Protein AF-A0A954F3F5-F1 (afdb_monomer)

Structure (mmCIF, N/CA/C/O backbone):
data_AF-A0A954F3F5-F1
#
_entry.id   AF-A0A954F3F5-F1
#
loop_
_atom_site.group_PDB
_atom_site.id
_atom_site.type_symbol
_atom_site.label_atom_id
_atom_site.label_alt_id
_atom_site.label_comp_id
_atom_site.label_asym_id
_atom_site.label_entity_id
_atom_site.label_seq_id
_atom_site.pdbx_PDB_ins_code
_atom_site.Cartn_x
_atom_site.Cartn_y
_atom_site.Cartn_z
_atom_site.occupancy
_atom_site.B_iso_or_equiv
_atom_site.auth_seq_id
_atom_site.auth_comp_id
_atom_site.auth_asym_id
_atom_site.auth_atom_id
_atom_site.pdbx_PDB_model_num
ATOM 1 N N . MET A 1 1 ? 31.625 19.030 -39.190 1.00 33.00 1 MET A N 1
ATOM 2 C CA . MET A 1 1 ? 30.171 19.172 -39.436 1.00 33.00 1 MET A CA 1
ATOM 3 C C . MET A 1 1 ? 29.425 18.447 -38.323 1.00 33.00 1 MET A C 1
ATOM 5 O O . MET A 1 1 ? 29.311 17.232 -38.367 1.00 33.00 1 MET A O 1
ATOM 9 N N . HIS A 1 2 ? 28.999 19.174 -37.289 1.00 24.83 2 HIS A N 1
ATOM 10 C CA . HIS A 1 2 ? 28.213 18.633 -36.179 1.00 24.83 2 HIS A CA 1
ATOM 11 C C . HIS A 1 2 ? 26.733 18.660 -36.584 1.00 24.83 2 HIS A C 1
ATOM 13 O O . HIS A 1 2 ? 26.159 19.737 -36.738 1.00 24.83 2 HIS A O 1
ATOM 19 N N . ARG A 1 3 ? 26.121 17.493 -36.813 1.00 22.45 3 ARG A N 1
ATOM 20 C CA . ARG A 1 3 ? 24.663 17.383 -36.943 1.00 22.45 3 ARG A CA 1
ATOM 21 C C . ARG A 1 3 ? 24.080 17.226 -35.542 1.00 22.45 3 ARG A C 1
ATOM 23 O O . ARG A 1 3 ? 24.131 16.149 -34.966 1.00 22.45 3 ARG A O 1
ATOM 30 N N . SER A 1 4 ? 23.559 18.326 -35.007 1.00 22.34 4 SER A N 1
ATOM 31 C CA . SER A 1 4 ? 22.618 18.306 -33.890 1.00 22.34 4 SER A CA 1
ATOM 32 C C . SER A 1 4 ? 21.270 17.845 -34.441 1.00 22.34 4 SER A C 1
ATOM 34 O O . SER A 1 4 ? 20.612 18.572 -35.186 1.00 22.34 4 SER A O 1
ATOM 36 N N . THR A 1 5 ? 20.891 16.606 -34.140 1.00 25.67 5 THR A N 1
ATOM 37 C CA . THR A 1 5 ? 19.561 16.080 -34.452 1.00 25.67 5 THR A CA 1
ATOM 38 C C . THR A 1 5 ? 18.679 16.355 -33.243 1.00 25.67 5 THR A C 1
ATOM 40 O O . THR A 1 5 ? 18.759 15.674 -32.226 1.00 25.67 5 THR A O 1
ATOM 43 N N . ARG A 1 6 ? 17.870 17.411 -33.332 1.00 22.36 6 ARG A N 1
ATOM 44 C CA . ARG A 1 6 ? 16.848 17.739 -32.338 1.00 22.36 6 ARG A CA 1
ATOM 45 C C . ARG A 1 6 ? 15.698 16.746 -32.522 1.00 22.36 6 ARG A C 1
ATOM 47 O O . ARG A 1 6 ? 14.899 16.900 -33.442 1.00 22.36 6 ARG A O 1
ATOM 54 N N . ILE A 1 7 ? 15.658 15.699 -31.703 1.00 25.84 7 ILE A N 1
ATOM 55 C CA . ILE A 1 7 ? 14.546 14.745 -31.688 1.00 25.84 7 ILE A CA 1
ATOM 56 C C . ILE A 1 7 ? 13.416 15.382 -30.878 1.00 25.84 7 ILE A C 1
ATOM 58 O O . ILE A 1 7 ? 13.557 15.666 -29.692 1.00 25.84 7 ILE A O 1
ATOM 62 N N . VAL A 1 8 ? 12.313 15.675 -31.562 1.00 23.34 8 VAL A N 1
ATOM 63 C CA . VAL A 1 8 ? 11.047 16.099 -30.958 1.00 23.34 8 VAL A CA 1
ATOM 64 C C . VAL A 1 8 ? 10.470 14.889 -30.213 1.00 23.34 8 VAL A C 1
ATOM 66 O O . VAL A 1 8 ? 10.375 13.826 -30.830 1.00 23.34 8 VAL A O 1
ATOM 69 N N . PRO A 1 9 ? 10.090 14.991 -28.926 1.00 26.69 9 PRO A N 1
ATOM 70 C CA . PRO A 1 9 ? 9.544 13.852 -28.207 1.00 26.69 9 PRO A CA 1
ATOM 71 C C . PRO A 1 9 ? 8.151 13.540 -28.759 1.00 26.69 9 PRO A C 1
ATOM 73 O O . PRO A 1 9 ? 7.190 14.281 -28.545 1.00 26.69 9 PRO A O 1
ATOM 76 N N . ALA A 1 10 ? 8.045 12.436 -29.499 1.00 26.00 10 ALA A N 1
ATOM 77 C CA . ALA A 1 10 ? 6.768 11.781 -29.720 1.00 26.00 10 ALA A CA 1
ATOM 78 C C . ALA A 1 10 ? 6.255 11.307 -28.355 1.00 26.00 10 ALA A C 1
ATOM 80 O O . ALA A 1 10 ? 6.989 10.682 -27.591 1.00 26.00 10 ALA A O 1
ATOM 81 N N . ARG A 1 11 ? 5.010 11.662 -28.040 1.00 29.80 11 ARG A N 1
ATOM 82 C CA . ARG A 1 11 ? 4.292 11.274 -26.822 1.00 29.80 11 ARG A CA 1
ATOM 83 C C . ARG A 1 11 ? 4.286 9.737 -26.738 1.00 29.80 11 ARG A C 1
ATOM 85 O O . ARG A 1 11 ? 3.532 9.097 -27.462 1.00 29.80 11 ARG A O 1
ATOM 92 N N . ARG A 1 12 ? 5.184 9.168 -25.925 1.00 42.59 12 ARG A N 1
ATOM 93 C CA . ARG A 1 12 ? 5.319 7.725 -25.674 1.00 42.59 12 ARG A CA 1
ATOM 94 C C . ARG A 1 12 ? 4.254 7.291 -24.666 1.00 42.59 12 ARG A C 1
ATOM 96 O O . ARG A 1 12 ? 4.091 7.935 -23.632 1.00 42.59 12 ARG A O 1
ATOM 103 N N . GLN A 1 13 ? 3.546 6.212 -24.972 1.00 31.95 13 GLN A N 1
ATOM 104 C CA . GLN A 1 13 ? 2.766 5.446 -24.005 1.00 31.95 13 GLN A CA 1
ATOM 105 C C . GLN A 1 13 ? 3.500 4.117 -23.837 1.00 31.95 13 GLN A C 1
ATOM 107 O O . GLN A 1 13 ? 3.384 3.234 -24.676 1.00 31.95 13 GLN A O 1
ATOM 112 N N . ASN A 1 14 ? 4.351 4.052 -22.816 1.00 40.41 14 ASN A N 1
ATOM 113 C CA . ASN A 1 14 ? 4.850 2.794 -22.277 1.00 40.41 14 ASN A CA 1
ATOM 114 C C . ASN A 1 14 ? 3.844 2.413 -21.193 1.00 40.41 14 ASN A C 1
ATOM 116 O O . ASN A 1 14 ? 3.544 3.276 -20.374 1.00 40.41 14 ASN A O 1
ATOM 120 N N . GLU A 1 15 ? 3.295 1.202 -21.233 1.00 34.16 15 GLU A N 1
ATOM 121 C CA . GLU A 1 15 ? 2.285 0.734 -20.279 1.00 34.16 15 GLU A CA 1
ATOM 122 C C . GLU A 1 15 ? 2.934 -0.236 -19.288 1.00 34.16 15 GLU A C 1
ATOM 124 O O . GLU A 1 15 ? 3.580 -1.213 -19.676 1.00 34.16 15 GLU A O 1
ATOM 129 N N . PHE A 1 16 ? 2.760 0.032 -17.998 1.00 35.69 16 PHE A N 1
ATOM 130 C CA . PHE A 1 16 ? 3.141 -0.868 -16.916 1.00 35.69 16 PHE A CA 1
ATOM 131 C C . PHE A 1 16 ? 1.873 -1.310 -16.185 1.00 35.69 16 PHE A C 1
ATOM 133 O O . PHE A 1 16 ? 1.098 -0.490 -15.690 1.00 35.69 16 PHE A O 1
ATOM 140 N N . SER A 1 17 ? 1.651 -2.626 -16.162 1.00 38.16 17 SER A N 1
ATOM 141 C CA . SER A 1 17 ? 0.510 -3.258 -15.503 1.00 38.16 17 SER A CA 1
ATOM 142 C C . SER A 1 17 ? 1.014 -4.085 -14.327 1.00 38.16 17 SER A C 1
ATOM 144 O O . SER A 1 17 ? 1.671 -5.108 -14.515 1.00 38.16 17 SER A O 1
ATOM 146 N N . GLY A 1 18 ? 0.716 -3.650 -13.105 1.00 32.69 18 GLY A N 1
ATOM 147 C CA . GLY A 1 18 ? 0.989 -4.440 -11.909 1.00 32.69 18 GLY A CA 1
ATOM 148 C C . GLY A 1 18 ? -0.063 -5.535 -11.732 1.00 32.69 18 GLY A C 1
ATOM 149 O O . GLY A 1 18 ? -1.258 -5.243 -11.712 1.00 32.69 18 GLY A O 1
ATOM 150 N N . SER A 1 19 ? 0.366 -6.788 -11.557 1.00 31.66 19 SER A N 1
ATOM 151 C CA . SER A 1 19 ? -0.499 -7.858 -11.049 1.00 31.66 19 SER A CA 1
ATOM 152 C C . SER A 1 19 ? -0.127 -8.128 -9.588 1.00 31.66 19 SER A C 1
ATOM 154 O O . SER A 1 19 ? 1.000 -8.503 -9.269 1.00 31.66 19 SER A O 1
ATOM 156 N N . LEU A 1 20 ? -1.063 -7.872 -8.674 1.00 37.06 20 LEU A N 1
ATOM 157 C CA . LEU A 1 20 ? -0.852 -8.043 -7.237 1.00 37.06 20 LEU A CA 1
ATOM 158 C C . LEU A 1 20 ? -1.267 -9.458 -6.821 1.00 37.06 20 LEU A C 1
ATOM 160 O O . LEU A 1 20 ? -2.446 -9.729 -6.594 1.00 37.06 20 LEU A O 1
ATOM 164 N N . LEU A 1 21 ? -0.289 -10.354 -6.679 1.00 30.55 21 LEU A N 1
ATOM 165 C CA . LEU A 1 21 ? -0.436 -11.570 -5.878 1.00 30.55 21 LEU A CA 1
ATOM 166 C C . LEU A 1 21 ? 0.072 -11.256 -4.462 1.00 30.55 21 LEU A C 1
ATOM 168 O O . LEU A 1 21 ? 1.250 -11.404 -4.151 1.00 30.55 21 LEU A O 1
ATOM 172 N N . GLY A 1 22 ? -0.812 -10.730 -3.614 1.00 29.31 22 GLY A N 1
ATOM 173 C CA . GLY A 1 22 ? -0.465 -10.348 -2.246 1.00 29.31 22 GLY A CA 1
ATOM 174 C C . GLY A 1 22 ? -0.222 -11.571 -1.362 1.00 29.31 22 GLY A C 1
ATOM 175 O O . GLY A 1 22 ? -1.175 -12.208 -0.914 1.00 29.31 22 GLY A O 1
ATOM 176 N N . CYS A 1 23 ? 1.043 -11.880 -1.074 1.00 26.73 23 CYS A N 1
ATOM 177 C CA . CYS A 1 23 ? 1.407 -12.782 0.015 1.00 26.73 23 CYS A CA 1
ATOM 178 C C . CYS A 1 23 ? 1.428 -12.008 1.340 1.00 26.73 23 CYS A C 1
ATOM 180 O O . CYS A 1 23 ? 2.138 -11.019 1.506 1.00 26.73 23 CYS A O 1
ATOM 182 N N . LEU A 1 24 ? 0.614 -12.480 2.283 1.00 30.00 24 LEU A N 1
ATOM 183 C CA . LEU A 1 24 ? 0.455 -11.955 3.632 1.00 30.00 24 LEU A CA 1
ATOM 184 C C . LEU A 1 24 ? 1.737 -12.225 4.444 1.00 30.00 24 LEU A C 1
ATOM 186 O O . LEU A 1 24 ? 1.953 -13.357 4.875 1.00 30.00 24 LEU A O 1
ATOM 190 N N . LEU A 1 25 ? 2.581 -11.214 4.671 1.00 30.41 25 LEU A N 1
ATOM 191 C CA . LEU A 1 25 ? 3.716 -11.332 5.594 1.00 30.41 25 LEU A CA 1
ATOM 192 C C . LEU A 1 25 ? 3.498 -10.443 6.822 1.00 30.41 25 LEU A C 1
ATOM 194 O O . LEU A 1 25 ? 3.526 -9.216 6.760 1.00 30.41 25 LEU A O 1
ATOM 198 N N . VAL A 1 26 ? 3.253 -11.096 7.957 1.00 35.03 26 VAL A N 1
ATOM 199 C CA . VAL A 1 26 ? 3.128 -10.471 9.276 1.00 35.03 26 VAL A CA 1
ATOM 200 C C . VAL A 1 26 ? 4.534 -10.276 9.838 1.00 35.03 26 VAL A C 1
ATOM 202 O O . VAL A 1 26 ? 5.176 -11.250 10.222 1.00 35.03 26 VAL A O 1
ATOM 205 N N . ILE A 1 27 ? 5.014 -9.033 9.914 1.00 33.34 27 ILE A N 1
ATOM 206 C CA . ILE A 1 27 ? 6.247 -8.707 10.646 1.00 33.34 27 ILE A CA 1
ATOM 207 C C . ILE A 1 27 ? 5.884 -7.867 11.874 1.00 33.34 27 ILE A C 1
ATOM 209 O O . ILE A 1 27 ? 5.501 -6.703 11.782 1.00 33.34 27 ILE A O 1
ATOM 213 N N . LEU A 1 28 ? 5.999 -8.504 13.040 1.00 41.38 28 LEU A N 1
ATOM 214 C CA . LEU A 1 28 ? 5.960 -7.888 14.364 1.00 41.38 28 LEU A CA 1
ATOM 215 C C . LEU A 1 28 ? 7.248 -7.083 14.585 1.00 41.38 28 LEU A C 1
ATOM 217 O O . LEU A 1 28 ? 8.277 -7.651 14.942 1.00 41.38 28 LEU A O 1
ATOM 221 N N . CYS A 1 29 ? 7.188 -5.762 14.431 1.00 34.62 29 CYS A N 1
ATOM 222 C CA . CYS A 1 29 ? 8.226 -4.865 14.939 1.00 34.62 29 CYS A CA 1
ATOM 223 C C . CYS A 1 29 ? 7.716 -4.179 16.209 1.00 34.62 29 CYS A C 1
ATOM 225 O O . CYS A 1 29 ? 6.998 -3.184 16.152 1.00 34.62 29 CYS A O 1
ATOM 227 N N . VAL A 1 30 ? 8.084 -4.732 17.366 1.00 43.91 30 VAL A N 1
ATOM 228 C CA . VAL A 1 30 ? 7.963 -4.067 18.669 1.00 43.91 30 VAL A CA 1
ATOM 229 C C . VAL A 1 30 ? 9.264 -3.302 18.917 1.00 43.91 30 VAL A C 1
ATOM 231 O O . VAL A 1 30 ? 10.294 -3.952 19.094 1.00 43.91 30 VAL A O 1
ATOM 234 N N . PRO A 1 31 ? 9.274 -1.960 19.004 1.00 44.31 31 PRO A N 1
ATOM 235 C CA . PRO A 1 31 ? 10.344 -1.275 19.694 1.00 44.31 31 PRO A CA 1
ATOM 236 C C . PRO A 1 31 ? 9.977 -1.175 21.173 1.00 44.31 31 PRO A C 1
ATOM 238 O O . PRO A 1 31 ? 8.986 -0.565 21.577 1.00 44.31 31 PRO A O 1
ATOM 241 N N . ALA A 1 32 ? 10.811 -1.810 21.984 1.00 39.50 32 ALA A N 1
ATOM 242 C CA . ALA A 1 32 ? 10.877 -1.614 23.414 1.00 39.50 32 ALA A CA 1
ATOM 243 C C . ALA A 1 32 ? 11.186 -0.141 23.741 1.00 39.50 32 ALA A C 1
ATOM 245 O O . ALA A 1 32 ? 12.207 0.377 23.301 1.00 39.50 32 ALA A O 1
ATOM 246 N N . CYS A 1 33 ? 10.334 0.499 24.549 1.00 37.28 33 CYS A N 1
ATOM 247 C CA . CYS A 1 33 ? 10.694 1.609 25.437 1.00 37.28 33 CYS A CA 1
ATOM 248 C C . CYS A 1 33 ? 9.630 1.763 26.547 1.00 37.28 33 CYS A C 1
ATOM 250 O O . CYS A 1 33 ? 8.578 2.358 26.354 1.00 37.28 33 CYS A O 1
ATOM 252 N N . LEU A 1 34 ? 9.926 1.125 27.686 1.00 41.19 34 LEU A N 1
ATOM 253 C CA . LEU A 1 34 ? 9.687 1.526 29.086 1.00 41.19 34 LEU A CA 1
ATOM 254 C C . LEU A 1 34 ? 8.393 2.304 29.458 1.00 41.19 34 LEU A C 1
ATOM 256 O O . LEU A 1 34 ? 8.211 3.461 29.104 1.00 41.19 34 LEU A O 1
ATOM 260 N N . SER A 1 35 ? 7.573 1.681 30.322 1.00 45.06 35 SER A N 1
ATOM 261 C CA . SER A 1 35 ? 6.519 2.283 31.175 1.00 45.06 35 SER A CA 1
ATOM 262 C C . SER A 1 35 ? 5.456 3.170 30.508 1.00 45.06 35 SER A C 1
ATOM 264 O O . SER A 1 35 ? 5.086 4.211 31.044 1.00 45.06 35 SER A O 1
ATOM 266 N N . VAL A 1 36 ? 4.894 2.738 29.377 1.00 55.47 36 VAL A N 1
ATOM 267 C CA . VAL A 1 36 ? 3.716 3.401 28.770 1.00 55.47 36 VAL A CA 1
ATOM 268 C C . VAL A 1 36 ? 2.420 2.613 28.998 1.00 55.47 36 VAL A C 1
ATOM 270 O O . VAL A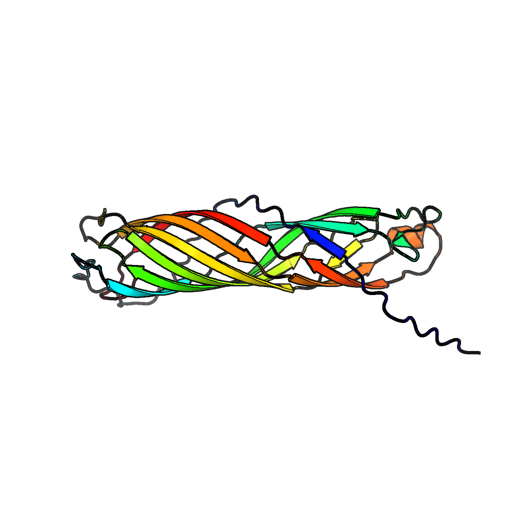 1 36 ? 1.337 3.126 28.730 1.00 55.47 36 VAL A O 1
ATOM 273 N N . SER A 1 37 ? 2.498 1.381 29.518 1.00 56.19 37 SER A N 1
ATOM 274 C CA . SER A 1 37 ? 1.303 0.563 29.716 1.00 56.19 37 SER A CA 1
ATOM 275 C C . SER A 1 37 ? 0.621 0.857 31.050 1.00 56.19 37 SER A C 1
ATOM 277 O O . SER A 1 37 ? 1.153 0.499 32.103 1.00 56.19 37 SER A O 1
ATOM 279 N N . ASP A 1 38 ? -0.576 1.432 31.010 1.00 71.44 38 ASP A N 1
ATOM 280 C CA . ASP A 1 38 ? -1.453 1.496 32.181 1.00 71.44 38 ASP A CA 1
ATOM 281 C C . ASP A 1 38 ? -1.978 0.077 32.462 1.00 71.44 38 ASP A C 1
ATOM 283 O O . ASP A 1 38 ? -2.559 -0.519 31.553 1.00 71.44 38 ASP A O 1
ATOM 287 N N . PRO A 1 39 ? -1.770 -0.523 33.654 1.00 71.25 39 PRO A N 1
ATOM 288 C CA . PRO A 1 39 ? -2.261 -1.863 33.995 1.00 71.25 39 PRO A CA 1
ATOM 289 C C . PRO A 1 39 ? -3.794 -1.987 33.988 1.00 71.25 39 PRO A C 1
ATOM 291 O O . PRO A 1 39 ? -4.301 -3.099 33.828 1.00 71.25 39 PRO A O 1
ATOM 294 N N . ASN A 1 40 ? -4.517 -0.872 34.069 1.00 79.81 40 ASN A N 1
ATOM 295 C CA . ASN A 1 40 ? -5.975 -0.823 34.093 1.00 79.81 40 ASN A CA 1
ATOM 296 C C . ASN A 1 40 ? -6.598 -0.435 32.745 1.00 79.81 40 ASN A C 1
ATOM 298 O O . ASN A 1 40 ? -7.820 -0.463 32.632 1.00 79.81 40 ASN A O 1
ATOM 302 N N . ALA A 1 41 ? -5.786 -0.123 31.726 1.00 83.69 41 ALA A N 1
ATOM 303 C CA . ALA A 1 41 ? -6.301 0.178 30.395 1.00 83.69 41 ALA A CA 1
ATOM 304 C C . ALA A 1 41 ? -7.098 -1.009 29.841 1.00 83.69 41 ALA A C 1
ATOM 306 O O . ALA A 1 41 ? -6.594 -2.137 29.746 1.00 83.69 41 ALA A O 1
ATOM 307 N N . ALA A 1 42 ? -8.329 -0.710 29.445 1.00 87.88 42 ALA A N 1
ATOM 308 C CA . ALA A 1 42 ? -9.250 -1.601 28.767 1.00 87.88 42 ALA A CA 1
ATOM 309 C C . ALA A 1 42 ? -9.955 -0.809 27.668 1.00 87.88 42 ALA A C 1
ATOM 311 O O . ALA A 1 42 ? -10.139 0.404 27.773 1.00 87.88 42 ALA A O 1
ATOM 312 N N . TRP A 1 43 ? -10.339 -1.486 26.589 1.00 89.31 43 TRP A N 1
ATOM 313 C CA . TRP A 1 43 ? -11.067 -0.803 25.529 1.00 89.31 43 TRP A CA 1
ATOM 314 C C . TRP A 1 43 ? -12.395 -0.242 26.039 1.00 89.31 43 TRP A C 1
ATOM 316 O O . TRP A 1 43 ? -13.085 -0.902 26.819 1.00 89.31 43 TRP A O 1
ATOM 326 N N . ALA A 1 44 ? -12.778 0.930 25.528 1.00 85.88 44 ALA A N 1
ATOM 327 C CA . ALA A 1 44 ? -14.092 1.502 25.785 1.00 85.88 44 ALA A CA 1
ATOM 328 C C . ALA A 1 44 ? -15.203 0.498 25.430 1.00 85.88 44 ALA A C 1
ATOM 330 O O . ALA A 1 44 ? -15.117 -0.221 24.424 1.00 85.88 44 ALA A O 1
ATOM 331 N N . GLU A 1 45 ? -16.236 0.453 26.275 1.00 85.75 45 GLU A N 1
ATOM 332 C CA . GLU A 1 45 ? -17.395 -0.424 26.075 1.00 85.75 45 GLU A CA 1
ATOM 333 C C . GLU A 1 45 ? -18.188 -0.035 24.830 1.00 85.75 45 GLU A C 1
ATOM 335 O O . GLU A 1 45 ? -18.659 -0.923 24.124 1.00 85.75 45 GLU A O 1
ATOM 340 N N . ASP A 1 46 ? -18.252 1.266 24.530 1.00 91.50 46 ASP A N 1
ATOM 341 C CA . ASP A 1 46 ? -18.804 1.806 23.294 1.00 91.50 46 ASP A CA 1
ATOM 342 C C . ASP A 1 46 ? -17.824 2.798 22.656 1.00 91.50 46 ASP A C 1
ATOM 344 O O . ASP A 1 46 ? -17.374 3.756 23.285 1.00 91.50 46 ASP A O 1
ATOM 348 N N . SER A 1 47 ? -17.466 2.537 21.402 1.00 91.88 47 SER A N 1
ATOM 349 C CA . SER A 1 47 ? -16.611 3.397 20.577 1.00 91.88 47 SER A CA 1
ATOM 350 C C . SER A 1 47 ? -17.392 4.101 19.464 1.00 91.88 47 SER A C 1
ATOM 352 O O . SER A 1 47 ? -16.785 4.794 18.651 1.00 91.88 47 SER A O 1
ATOM 354 N N . THR A 1 48 ? -18.715 3.939 19.394 1.00 96.56 48 THR A N 1
ATOM 355 C CA . THR A 1 48 ? -19.557 4.530 18.347 1.00 96.56 48 THR A CA 1
ATOM 356 C C . THR A 1 48 ? -19.360 6.044 18.262 1.00 96.56 48 THR A C 1
ATOM 358 O O . THR A 1 48 ? -19.373 6.755 19.264 1.00 96.56 48 THR A O 1
ATOM 361 N N . GLY A 1 49 ? -19.158 6.555 17.048 1.00 95.94 49 GLY A N 1
ATOM 362 C CA . GLY A 1 49 ? -18.946 7.978 16.801 1.00 95.94 49 GLY A CA 1
ATOM 363 C C . GLY A 1 49 ? -17.531 8.481 17.101 1.00 95.94 49 GLY A C 1
ATOM 364 O O . GLY A 1 49 ? -17.258 9.660 16.886 1.00 95.94 49 GLY A O 1
ATOM 365 N N . THR A 1 50 ? -16.624 7.623 17.575 1.00 94.69 50 THR A N 1
ATOM 366 C CA . THR A 1 50 ? -15.232 8.013 17.831 1.00 94.69 50 THR A CA 1
ATOM 367 C C . THR A 1 50 ? -14.380 7.984 16.563 1.00 94.69 50 THR A C 1
ATOM 369 O O . THR A 1 50 ? -14.668 7.282 15.588 1.00 94.69 50 THR A O 1
ATOM 372 N N . HIS A 1 51 ? -13.298 8.761 16.600 1.00 95.75 51 HIS A N 1
ATOM 373 C CA . HIS A 1 51 ? -12.315 8.864 15.531 1.00 95.75 51 HIS A CA 1
ATOM 374 C C . HIS A 1 51 ? -10.981 8.281 15.988 1.00 95.75 51 HIS A C 1
ATOM 376 O O . HIS A 1 51 ? -10.557 8.505 17.122 1.00 95.75 51 HIS A O 1
ATOM 382 N N . GLN A 1 52 ? -10.294 7.587 15.089 1.00 93.62 52 GLN A N 1
ATOM 383 C CA . GLN A 1 52 ? -8.930 7.122 15.303 1.00 93.62 52 GLN A CA 1
ATOM 384 C C . GLN A 1 52 ? -8.033 7.636 14.187 1.00 93.62 52 GLN A C 1
ATOM 386 O O . GLN A 1 52 ? -8.390 7.589 13.011 1.00 93.62 52 GLN A O 1
ATOM 391 N N . ILE A 1 53 ? -6.850 8.098 14.574 1.00 94.38 53 ILE A N 1
ATOM 392 C CA . ILE A 1 53 ? -5.764 8.425 13.657 1.00 94.38 53 ILE A CA 1
ATOM 393 C C . ILE A 1 53 ? -4.623 7.484 13.998 1.00 94.38 53 ILE A C 1
ATOM 395 O O . ILE A 1 53 ? -4.280 7.312 15.167 1.00 94.38 53 ILE A O 1
ATOM 399 N N . GLY A 1 54 ? -4.050 6.864 12.979 1.00 92.62 54 GLY A N 1
ATOM 400 C CA . GLY A 1 54 ? -2.963 5.921 13.148 1.00 92.62 54 GLY A CA 1
ATOM 401 C C . GLY A 1 54 ? -1.923 6.065 12.059 1.00 92.62 54 GLY A C 1
ATOM 402 O O . GLY A 1 54 ? -2.171 6.611 10.987 1.00 92.62 54 GLY A O 1
ATOM 403 N N . MET A 1 55 ? -0.759 5.506 12.341 1.00 93.69 55 MET A N 1
ATOM 404 C CA . MET A 1 55 ? 0.274 5.260 11.349 1.00 93.69 55 MET A CA 1
ATOM 405 C C . MET A 1 55 ? 0.490 3.753 11.215 1.00 93.69 55 MET A C 1
ATOM 407 O O . MET A 1 55 ? 0.159 2.974 12.116 1.00 93.69 55 MET A O 1
ATOM 411 N N . SER A 1 56 ? 0.983 3.327 10.066 1.00 89.00 56 SER A N 1
ATOM 412 C CA . SER A 1 56 ? 1.450 1.969 9.822 1.00 89.00 56 SER A CA 1
ATOM 413 C C . SER A 1 56 ? 2.707 2.014 8.979 1.00 89.00 56 SER A C 1
ATOM 415 O O . SER A 1 56 ? 2.897 2.904 8.160 1.00 89.00 56 SER A O 1
ATOM 417 N N . THR A 1 57 ? 3.554 1.021 9.170 1.00 90.12 57 THR A N 1
ATOM 418 C CA . THR A 1 57 ? 4.640 0.703 8.255 1.00 90.12 57 THR A CA 1
ATOM 419 C C . THR A 1 57 ? 4.550 -0.785 7.965 1.00 90.12 57 THR A C 1
ATOM 421 O O . THR A 1 57 ? 4.035 -1.555 8.782 1.00 90.12 57 THR A O 1
ATOM 424 N N . GLY A 1 58 ? 4.960 -1.174 6.772 1.00 78.69 58 GLY A N 1
ATOM 425 C CA . GLY A 1 58 ? 4.826 -2.531 6.286 1.00 78.69 58 GLY A CA 1
ATOM 426 C C . GLY A 1 58 ? 5.459 -2.660 4.915 1.00 78.69 58 GLY A C 1
ATOM 427 O O . GLY A 1 58 ? 5.697 -1.668 4.227 1.00 78.69 58 GLY A O 1
ATOM 428 N N . TRP A 1 59 ? 5.718 -3.903 4.544 1.00 78.12 59 TRP A N 1
ATOM 429 C CA . TRP A 1 59 ? 6.383 -4.263 3.306 1.00 78.12 59 TRP A CA 1
ATOM 430 C C . TRP A 1 59 ? 5.420 -5.089 2.460 1.00 78.12 59 TRP A C 1
ATOM 432 O O . TRP A 1 59 ? 4.738 -5.973 2.981 1.00 78.12 59 TRP A O 1
ATOM 442 N N . ALA A 1 60 ? 5.360 -4.801 1.165 1.00 72.06 60 ALA A N 1
ATOM 443 C CA . ALA A 1 60 ? 4.632 -5.613 0.205 1.00 72.06 60 ALA A CA 1
ATOM 444 C C . ALA A 1 60 ? 5.616 -6.073 -0.863 1.00 72.06 60 ALA A C 1
ATOM 446 O O . ALA A 1 60 ? 6.224 -5.245 -1.533 1.00 72.06 60 ALA A O 1
ATOM 447 N N . MET A 1 61 ? 5.747 -7.385 -1.016 1.00 76.94 61 MET A N 1
ATOM 448 C CA . MET A 1 61 ? 6.485 -7.977 -2.126 1.00 76.94 61 MET A CA 1
ATOM 449 C C . MET A 1 61 ? 5.564 -7.942 -3.339 1.00 76.94 61 MET A C 1
ATOM 451 O O . MET A 1 61 ? 4.474 -8.518 -3.304 1.00 76.94 61 MET A O 1
ATOM 455 N N . THR A 1 62 ? 5.965 -7.211 -4.371 1.00 81.00 62 THR A N 1
ATOM 456 C CA . THR A 1 62 ? 5.148 -7.010 -5.569 1.00 81.00 62 THR A CA 1
ATOM 457 C C . THR A 1 62 ? 5.969 -7.390 -6.784 1.00 81.00 62 THR A C 1
ATOM 459 O O . THR A 1 62 ? 7.152 -7.094 -6.839 1.00 81.00 62 THR A O 1
ATOM 462 N N . ARG A 1 63 ? 5.335 -8.025 -7.765 1.00 83.12 63 ARG A N 1
ATOM 463 C CA . ARG A 1 63 ? 5.928 -8.265 -9.076 1.00 83.12 63 ARG A CA 1
ATOM 464 C C . ARG A 1 63 ? 5.220 -7.400 -10.099 1.00 83.12 63 ARG A C 1
ATOM 466 O O . ARG A 1 63 ? 3.992 -7.301 -10.076 1.00 83.12 63 ARG A O 1
ATOM 473 N N . ALA A 1 64 ? 5.982 -6.808 -11.002 1.00 82.38 64 ALA A N 1
ATOM 474 C CA . ALA A 1 64 ? 5.442 -6.022 -12.093 1.00 82.38 64 ALA A CA 1
ATOM 475 C C . ALA A 1 64 ? 5.820 -6.593 -13.454 1.00 82.38 64 ALA A C 1
ATOM 477 O O . ALA A 1 64 ? 6.926 -7.102 -13.640 1.00 82.38 64 ALA A O 1
ATOM 478 N N . ASP A 1 65 ? 4.902 -6.457 -14.409 1.00 83.69 65 ASP A N 1
ATOM 479 C CA . ASP A 1 65 ? 5.162 -6.744 -15.812 1.00 83.69 65 ASP A CA 1
ATOM 480 C C . ASP A 1 65 ? 5.702 -5.481 -16.492 1.00 83.69 65 ASP A C 1
ATOM 482 O O . ASP A 1 65 ? 5.033 -4.446 -16.553 1.00 83.69 65 ASP A O 1
ATOM 486 N N . VAL A 1 66 ? 6.907 -5.579 -17.044 1.00 78.94 66 VAL A N 1
ATOM 487 C CA . VAL A 1 66 ? 7.540 -4.539 -17.854 1.00 78.94 66 VAL A CA 1
ATOM 488 C C . VAL A 1 66 ? 7.367 -4.908 -19.316 1.00 78.94 66 VAL A C 1
ATOM 490 O O . VAL A 1 66 ? 7.942 -5.889 -19.792 1.00 78.94 66 VAL A O 1
ATOM 493 N N . LYS A 1 67 ? 6.580 -4.110 -20.039 1.00 78.38 67 LYS A N 1
ATOM 494 C CA . LYS A 1 67 ? 6.379 -4.247 -21.481 1.00 78.38 67 LYS A CA 1
ATOM 495 C C . LYS A 1 67 ? 7.029 -3.079 -22.203 1.00 78.38 67 LYS A C 1
ATOM 497 O O . LYS A 1 67 ? 6.771 -1.919 -21.896 1.00 78.38 67 LYS A O 1
ATOM 502 N N . LEU A 1 68 ? 7.870 -3.401 -23.177 1.00 72.75 68 LEU A N 1
ATOM 503 C CA . LEU A 1 68 ? 8.436 -2.440 -24.112 1.00 72.75 68 LEU A CA 1
ATOM 504 C C . LEU A 1 68 ? 7.861 -2.741 -25.490 1.00 72.75 68 LEU A C 1
ATOM 506 O O . LEU A 1 68 ? 8.077 -3.824 -26.028 1.00 72.75 68 LEU A O 1
ATOM 510 N N . GLU A 1 69 ? 7.139 -1.786 -26.064 1.00 69.38 69 GLU A N 1
ATOM 511 C CA . GLU A 1 69 ? 6.533 -1.903 -27.389 1.00 69.38 69 GLU A CA 1
ATOM 512 C C . GLU A 1 69 ? 6.971 -0.749 -28.287 1.00 69.38 69 GLU A C 1
ATOM 514 O O . GLU A 1 69 ? 7.323 0.331 -27.814 1.00 69.38 69 GLU A O 1
ATOM 519 N N . ASN A 1 70 ? 6.929 -0.974 -29.603 1.00 57.78 70 ASN A N 1
ATOM 520 C CA . ASN A 1 70 ? 7.238 0.029 -30.622 1.00 57.78 70 ASN A CA 1
ATOM 521 C C . ASN A 1 70 ? 8.611 0.684 -30.425 1.00 57.78 70 ASN A C 1
ATOM 523 O O . ASN A 1 70 ? 8.782 1.888 -30.642 1.00 57.78 70 ASN A O 1
ATOM 527 N N . GLY A 1 71 ? 9.599 -0.120 -30.021 1.00 57.50 71 GLY A N 1
ATOM 528 C CA . GLY A 1 71 ? 10.969 0.352 -29.896 1.00 57.50 71 GLY A CA 1
ATOM 529 C C . GLY A 1 71 ? 11.452 0.964 -31.216 1.00 57.50 71 GLY A C 1
ATOM 530 O O . GLY A 1 71 ? 11.142 0.490 -32.309 1.00 57.50 71 GLY A O 1
ATOM 531 N N . THR A 1 72 ? 12.233 2.032 -31.130 1.00 55.69 72 THR A N 1
ATOM 532 C CA . THR A 1 72 ? 13.015 2.549 -32.259 1.00 55.69 72 THR A CA 1
ATOM 533 C C . THR A 1 72 ? 14.482 2.471 -31.888 1.00 55.69 72 THR A C 1
ATOM 535 O O . THR A 1 72 ? 14.822 2.663 -30.728 1.00 55.69 72 THR A O 1
ATOM 538 N N . GLY A 1 73 ? 15.359 2.221 -32.858 1.00 61.88 73 GLY A N 1
ATOM 539 C CA . GLY A 1 73 ? 16.781 2.037 -32.575 1.00 61.88 73 GLY A CA 1
ATOM 540 C C . GLY A 1 73 ? 17.137 0.567 -32.331 1.00 61.88 73 GLY A C 1
ATOM 541 O O . GLY A 1 73 ? 16.464 -0.320 -32.862 1.00 61.88 73 GLY A O 1
ATOM 542 N N . PRO A 1 74 ? 18.230 0.283 -31.608 1.00 61.81 74 PRO A N 1
ATOM 543 C CA . PRO A 1 74 ? 18.782 -1.066 -31.537 1.00 61.81 74 PRO A CA 1
ATOM 544 C C . PRO A 1 74 ? 17.856 -2.120 -30.916 1.00 61.81 74 PRO A C 1
ATOM 546 O O . PRO A 1 74 ? 17.855 -3.248 -31.399 1.00 61.81 74 PRO A O 1
ATOM 549 N N . LEU A 1 75 ? 17.027 -1.744 -29.929 1.00 60.09 75 LEU A N 1
ATOM 550 C CA . LEU A 1 75 ? 16.073 -2.640 -29.246 1.00 60.09 75 LEU A CA 1
ATOM 551 C C . LEU A 1 75 ? 15.075 -3.317 -30.184 1.00 60.09 75 LEU A C 1
ATOM 553 O O . LEU A 1 75 ? 14.711 -4.468 -29.969 1.00 60.09 75 LEU A O 1
ATOM 557 N N . ALA A 1 76 ? 14.643 -2.606 -31.224 1.00 61.94 76 ALA A N 1
ATOM 558 C CA . ALA A 1 76 ? 13.634 -3.082 -32.161 1.00 61.94 76 ALA A CA 1
ATOM 559 C C . ALA A 1 76 ? 14.212 -3.585 -33.480 1.00 61.94 76 ALA A C 1
ATOM 561 O O . ALA A 1 76 ? 13.449 -3.903 -34.389 1.00 61.94 76 ALA A O 1
ATOM 562 N N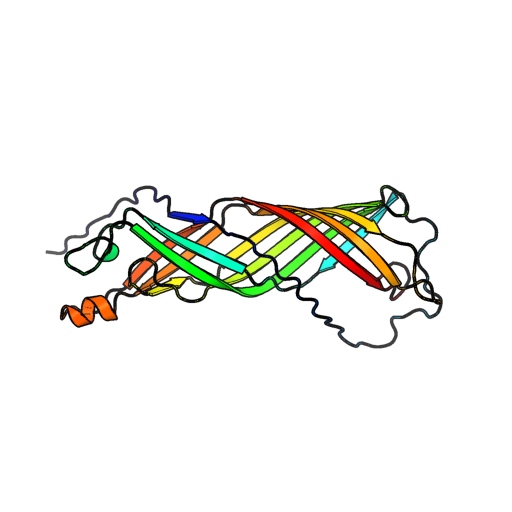 . ASN A 1 77 ? 15.543 -3.624 -33.618 1.00 65.69 77 ASN A N 1
ATOM 563 C CA . ASN A 1 77 ? 16.191 -4.046 -34.850 1.00 65.69 77 ASN A CA 1
ATOM 564 C C . ASN A 1 77 ? 16.413 -5.569 -34.850 1.00 65.69 77 ASN A C 1
ATOM 566 O O . ASN A 1 77 ? 17.334 -6.041 -34.177 1.00 65.69 77 ASN A O 1
ATOM 570 N N . PRO A 1 78 ? 15.670 -6.344 -35.665 1.00 64.38 78 PRO A N 1
ATOM 571 C CA . PRO A 1 78 ? 15.824 -7.798 -35.711 1.00 64.38 78 PRO A CA 1
ATOM 572 C C . PRO A 1 78 ? 17.206 -8.230 -36.210 1.00 64.38 78 PRO A C 1
ATOM 574 O O . PRO A 1 78 ? 17.705 -9.284 -35.831 1.00 64.38 78 PRO A O 1
ATOM 577 N N . GLY A 1 79 ? 17.868 -7.392 -37.018 1.00 61.69 79 GLY A N 1
ATOM 578 C CA . GLY A 1 79 ? 19.232 -7.628 -37.496 1.00 61.69 79 GLY A CA 1
ATOM 579 C C . GLY A 1 79 ? 20.309 -7.501 -36.413 1.00 61.69 79 GLY A C 1
ATOM 580 O O . GLY A 1 79 ? 21.455 -7.860 -36.666 1.00 61.69 79 GLY A O 1
ATOM 581 N N . LEU A 1 80 ? 19.955 -7.001 -35.226 1.00 61.59 80 LEU A N 1
ATOM 582 C CA . LEU A 1 80 ? 20.805 -6.956 -34.033 1.00 61.59 80 LEU A CA 1
ATOM 583 C C . LEU A 1 80 ? 20.275 -7.878 -32.918 1.00 61.59 80 LEU A C 1
ATOM 585 O O . LEU A 1 80 ? 20.679 -7.730 -31.774 1.00 61.59 80 LEU A O 1
ATOM 589 N N . GLY A 1 81 ? 19.354 -8.801 -33.228 1.00 59.88 81 GLY A N 1
ATOM 590 C CA . GLY A 1 81 ? 18.719 -9.672 -32.230 1.00 59.88 81 GLY A CA 1
ATOM 591 C C . GLY A 1 81 ? 17.613 -9.001 -31.403 1.00 59.88 81 GLY A C 1
ATOM 592 O O . GLY A 1 81 ? 17.132 -9.597 -30.444 1.00 59.88 81 GLY A O 1
ATOM 593 N N . GLY A 1 82 ? 17.204 -7.781 -31.768 1.00 63.78 82 GLY A N 1
ATOM 594 C CA . GLY A 1 82 ? 16.102 -7.054 -31.138 1.00 63.78 82 GLY A CA 1
ATOM 595 C C . GLY A 1 82 ? 14.719 -7.507 -31.618 1.00 63.78 82 GLY A C 1
ATOM 596 O O . GLY A 1 82 ? 14.578 -8.210 -32.619 1.00 63.78 82 GLY A O 1
ATOM 597 N N . SER A 1 83 ? 13.676 -7.062 -30.925 1.00 67.12 83 SER A N 1
ATOM 598 C CA . SER A 1 83 ? 12.273 -7.325 -31.264 1.00 67.12 83 SER A CA 1
ATOM 599 C C . SER A 1 83 ? 11.470 -6.026 -31.151 1.00 67.12 83 SER A C 1
ATOM 601 O O . SER A 1 83 ? 11.739 -5.228 -30.254 1.00 67.12 83 SER A O 1
ATOM 603 N N . PRO A 1 84 ? 10.481 -5.769 -32.029 1.00 65.56 84 PRO A N 1
ATOM 604 C CA . PRO A 1 84 ? 9.650 -4.563 -31.947 1.00 65.56 84 PRO A CA 1
ATOM 605 C C . PRO A 1 84 ? 8.835 -4.474 -30.647 1.00 65.56 84 PRO A C 1
ATOM 607 O O . PRO A 1 84 ? 8.399 -3.385 -30.277 1.00 65.56 84 PRO A O 1
ATOM 610 N N . SER A 1 85 ? 8.639 -5.602 -29.963 1.00 74.12 85 SER A N 1
ATOM 611 C CA . SER A 1 85 ? 7.963 -5.691 -28.672 1.00 74.12 85 SER A CA 1
ATOM 612 C C . SER A 1 85 ? 8.561 -6.796 -27.809 1.00 74.12 85 SER A C 1
ATOM 614 O O . SER A 1 85 ? 8.996 -7.829 -28.329 1.00 74.12 85 SER A O 1
ATOM 616 N N . GLY A 1 86 ? 8.540 -6.607 -26.496 1.00 74.50 86 GLY A N 1
ATOM 617 C CA . GLY A 1 86 ? 9.030 -7.584 -25.540 1.00 74.50 86 GLY A CA 1
ATOM 618 C C . GLY A 1 86 ? 8.533 -7.315 -24.129 1.00 74.50 86 GLY A C 1
ATOM 619 O O . GLY A 1 86 ? 8.230 -6.178 -23.769 1.00 74.50 86 GLY A O 1
ATOM 620 N N . SER A 1 87 ? 8.416 -8.376 -23.340 1.00 80.69 87 SER A N 1
ATOM 621 C CA . SER A 1 87 ? 7.895 -8.321 -21.978 1.00 80.69 87 SER A CA 1
ATOM 622 C C . SER A 1 87 ? 8.765 -9.139 -21.042 1.00 80.69 87 SER A C 1
ATOM 624 O O . SER A 1 87 ? 9.182 -10.240 -21.395 1.00 80.69 87 SER A O 1
ATOM 626 N N . SER A 1 88 ? 8.988 -8.632 -19.841 1.00 83.31 88 SER A N 1
ATOM 627 C CA . SER A 1 88 ? 9.646 -9.348 -18.753 1.00 83.31 88 SER A CA 1
ATOM 628 C C . SER A 1 88 ? 9.016 -8.926 -17.431 1.00 83.31 88 SER A C 1
ATOM 630 O O . SER A 1 88 ? 8.219 -7.993 -17.394 1.00 83.31 88 SER A O 1
ATOM 632 N N . THR A 1 89 ? 9.354 -9.614 -16.350 1.00 85.19 89 THR A N 1
ATOM 633 C CA . THR A 1 89 ? 8.909 -9.253 -15.004 1.00 85.19 89 THR A CA 1
ATOM 634 C C . THR A 1 89 ? 10.057 -8.660 -14.205 1.00 85.19 89 THR A C 1
ATOM 636 O O . THR A 1 89 ? 11.212 -9.024 -14.425 1.00 85.19 89 THR A O 1
ATOM 639 N N . THR A 1 90 ? 9.744 -7.770 -13.274 1.00 86.69 90 THR A N 1
ATOM 640 C CA . THR A 1 90 ? 10.668 -7.285 -12.243 1.00 86.69 90 THR A CA 1
ATOM 641 C C . THR A 1 90 ? 10.014 -7.469 -10.880 1.00 86.69 90 THR A C 1
ATOM 643 O O . THR A 1 90 ? 8.806 -7.236 -10.734 1.00 86.69 90 THR A O 1
ATOM 646 N N . ASP A 1 91 ? 10.786 -7.946 -9.910 1.00 89.56 91 ASP A N 1
ATOM 647 C CA . ASP A 1 91 ? 10.371 -7.938 -8.516 1.00 89.56 91 ASP A CA 1
ATOM 648 C C . ASP A 1 91 ? 10.662 -6.539 -7.948 1.00 89.56 91 ASP A C 1
ATOM 650 O O . ASP A 1 91 ? 11.700 -5.935 -8.210 1.00 89.56 91 ASP A O 1
ATOM 654 N N . LEU A 1 92 ? 9.673 -5.973 -7.260 1.00 88.69 92 LEU A N 1
ATOM 655 C CA . LEU A 1 92 ? 9.735 -4.641 -6.673 1.00 88.69 92 LEU A CA 1
ATOM 656 C C . LEU A 1 92 ? 10.130 -4.787 -5.210 1.00 88.69 92 LEU A C 1
ATOM 658 O O . LEU A 1 92 ? 9.266 -5.020 -4.350 1.00 88.69 92 LEU A O 1
ATOM 662 N N . ASP A 1 93 ? 11.423 -4.645 -4.938 1.00 89.75 93 ASP A N 1
ATOM 663 C CA . ASP A 1 93 ? 11.930 -4.685 -3.580 1.00 89.75 93 ASP A CA 1
ATOM 664 C C . ASP A 1 93 ? 11.551 -3.391 -2.874 1.00 89.75 93 ASP A C 1
ATOM 666 O O . ASP A 1 93 ? 11.822 -2.290 -3.356 1.00 89.75 93 ASP A O 1
ATOM 670 N N . PRO A 1 94 ? 10.856 -3.460 -1.738 1.00 87.31 94 PRO A N 1
ATOM 671 C CA . PRO A 1 94 ? 10.430 -2.241 -1.103 1.00 87.31 94 PRO A CA 1
ATOM 672 C C . PRO A 1 94 ? 11.600 -1.643 -0.306 1.00 87.31 94 PRO A C 1
ATOM 674 O O . PRO A 1 94 ? 12.247 -2.318 0.493 1.00 87.31 94 PRO A O 1
ATOM 677 N N . VAL A 1 95 ? 11.825 -0.341 -0.484 1.00 91.19 95 VAL A N 1
ATOM 678 C CA . VAL A 1 95 ? 12.866 0.446 0.208 1.00 91.19 95 VAL A CA 1
ATOM 679 C C . VAL A 1 95 ? 12.280 1.221 1.382 1.00 91.19 95 VAL A C 1
ATOM 681 O O . VAL A 1 95 ? 12.891 1.354 2.443 1.00 91.19 95 VAL A O 1
ATOM 684 N N . PHE A 1 96 ? 11.061 1.731 1.208 1.00 90.12 96 PHE A N 1
ATOM 685 C CA . PHE A 1 96 ? 10.353 2.491 2.230 1.00 90.12 96 PHE A CA 1
ATOM 686 C C . PHE A 1 96 ? 8.841 2.307 2.107 1.00 90.12 96 PHE A C 1
ATOM 688 O O . PHE A 1 96 ? 8.305 2.200 1.005 1.00 90.12 96 PHE A O 1
ATOM 695 N N . GLY A 1 97 ? 8.138 2.331 3.243 1.00 90.25 97 GLY A N 1
ATOM 696 C CA . GLY A 1 97 ? 6.681 2.264 3.288 1.00 90.25 97 GLY A CA 1
ATOM 697 C C . GLY A 1 97 ? 6.098 2.913 4.541 1.00 90.25 97 GLY A C 1
ATOM 698 O O . GLY A 1 97 ? 6.416 2.519 5.669 1.00 90.25 97 GLY A O 1
ATOM 699 N N . LEU A 1 98 ? 5.200 3.880 4.342 1.00 93.88 98 LEU A N 1
ATOM 700 C CA . LEU A 1 98 ? 4.450 4.547 5.404 1.00 93.88 98 LEU A CA 1
ATOM 701 C C . LEU A 1 98 ? 2.979 4.690 5.011 1.00 93.88 98 LEU A C 1
ATOM 703 O O . LEU A 1 98 ? 2.664 5.191 3.938 1.00 93.88 98 LEU A O 1
ATOM 707 N N . GLY A 1 99 ? 2.088 4.307 5.920 1.00 94.25 99 GLY A N 1
ATOM 708 C CA . GLY A 1 99 ? 0.648 4.502 5.824 1.00 94.25 99 GLY A CA 1
ATOM 709 C C . GLY A 1 99 ? 0.137 5.441 6.912 1.00 94.25 99 GLY A C 1
ATOM 710 O O . GLY A 1 99 ? 0.440 5.257 8.091 1.00 94.25 99 GLY A O 1
ATOM 711 N N . LEU A 1 100 ? -0.670 6.425 6.532 1.00 96.19 100 LEU A N 1
ATOM 712 C CA . LEU A 1 100 ? -1.467 7.249 7.435 1.00 96.19 100 LEU A CA 1
ATOM 713 C C . LEU A 1 100 ? -2.917 6.789 7.360 1.00 96.19 100 LEU A C 1
ATOM 715 O O . LEU A 1 100 ? -3.472 6.658 6.274 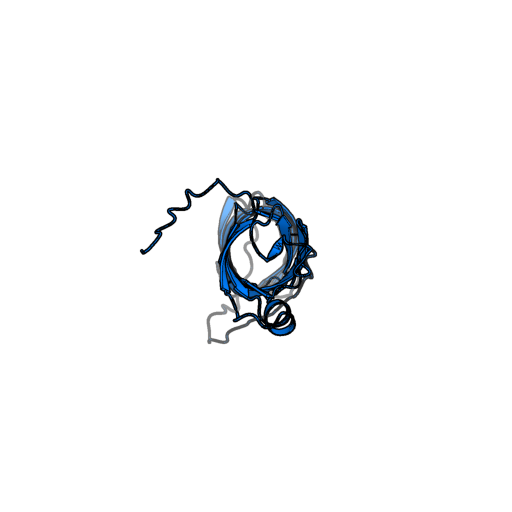1.00 96.19 100 LEU A O 1
ATOM 719 N N . ARG A 1 101 ? -3.530 6.540 8.515 1.00 95.81 101 ARG A N 1
ATOM 720 C CA . ARG A 1 101 ? -4.870 5.962 8.628 1.00 95.81 101 ARG A CA 1
ATOM 721 C C . ARG A 1 101 ? -5.775 6.887 9.415 1.00 95.81 101 ARG A C 1
ATOM 723 O O . ARG A 1 101 ? -5.393 7.367 10.481 1.00 95.81 101 ARG A O 1
ATOM 730 N N . TYR A 1 102 ? -6.987 7.073 8.919 1.00 97.38 102 TYR A N 1
ATOM 731 C CA . TYR A 1 102 ? -8.071 7.726 9.633 1.00 97.38 102 TYR A CA 1
ATOM 732 C C . TYR A 1 102 ? -9.288 6.816 9.620 1.00 97.38 102 TYR A C 1
ATOM 734 O O . TYR A 1 102 ? -9.735 6.407 8.553 1.00 97.38 102 TYR A O 1
ATOM 742 N N . HIS A 1 103 ? -9.839 6.534 10.792 1.00 97.06 103 HIS A N 1
ATOM 743 C CA . HIS A 1 103 ? -10.981 5.653 10.980 1.00 97.06 103 HIS A CA 1
ATOM 744 C C . HIS A 1 103 ? -12.082 6.346 11.787 1.00 97.06 103 HIS A C 1
ATOM 746 O O . HIS A 1 103 ? -11.814 7.137 12.692 1.00 97.06 103 HIS A O 1
ATOM 752 N N . TYR A 1 104 ? -13.323 5.983 11.489 1.00 97.50 104 TYR A N 1
ATOM 753 C CA . TYR A 1 104 ? -14.530 6.394 12.183 1.00 97.50 104 TYR A CA 1
ATOM 754 C C . TYR A 1 104 ? -15.363 5.165 12.548 1.00 97.50 104 TYR A C 1
ATOM 756 O O . TYR A 1 104 ? -15.654 4.323 11.696 1.00 97.50 104 TYR A O 1
ATOM 764 N N . TYR A 1 105 ? -15.757 5.066 13.814 1.00 97.38 105 TYR A N 1
ATOM 765 C CA . TYR A 1 105 ? -16.617 3.992 14.305 1.00 97.38 105 TYR A CA 1
ATOM 766 C C . TYR A 1 105 ? -18.079 4.295 13.969 1.00 97.38 105 TYR A C 1
ATOM 768 O O . TYR A 1 105 ? -18.724 5.109 14.627 1.00 97.38 105 TYR A O 1
ATOM 776 N N . LEU A 1 106 ? -18.610 3.611 12.953 1.00 97.62 106 LEU A N 1
ATOM 777 C CA . LEU A 1 106 ? -20.032 3.650 12.589 1.00 97.62 106 LEU A CA 1
ATOM 778 C C . LEU A 1 106 ? -20.905 3.036 13.688 1.00 97.62 106 LEU A C 1
ATOM 780 O O . LEU A 1 106 ? -22.011 3.496 13.952 1.00 97.62 106 LEU A O 1
ATOM 784 N N . THR A 1 107 ? -20.395 1.971 14.301 1.00 96.50 107 THR A N 1
ATOM 785 C CA . THR A 1 107 ? -20.952 1.300 15.481 1.00 96.50 107 THR A CA 1
ATOM 786 C C . THR A 1 107 ? -19.786 0.888 16.377 1.00 96.50 107 THR A C 1
ATOM 788 O O . THR A 1 107 ? -18.630 1.104 16.016 1.00 96.50 107 THR A O 1
ATOM 791 N N . ASN A 1 108 ? -20.052 0.222 17.499 1.00 94.31 108 ASN A N 1
ATOM 792 C CA . ASN A 1 108 ? -18.990 -0.271 18.375 1.00 94.31 108 ASN A CA 1
ATOM 793 C C . ASN A 1 108 ? -18.024 -1.268 17.694 1.00 94.31 108 ASN A C 1
ATOM 795 O O . ASN A 1 108 ? -16.867 -1.386 18.092 1.00 94.31 108 ASN A O 1
ATOM 799 N N . ASN A 1 109 ? -18.481 -1.958 16.644 1.00 96.25 109 ASN A N 1
ATOM 800 C CA . ASN A 1 109 ? -17.720 -3.010 15.966 1.00 96.25 109 ASN A CA 1
ATOM 801 C C . ASN A 1 109 ? -17.441 -2.691 14.492 1.00 96.25 109 ASN A C 1
ATOM 803 O O . ASN A 1 109 ? -16.498 -3.232 13.929 1.00 96.25 109 ASN A O 1
ATOM 807 N N . TRP A 1 110 ? -18.220 -1.818 13.853 1.00 97.81 110 TRP A N 1
ATOM 808 C CA . TRP A 1 110 ? -17.997 -1.427 12.458 1.00 97.81 110 TRP A CA 1
ATOM 809 C C . TRP A 1 110 ? -17.264 -0.102 12.358 1.00 97.81 110 TRP A C 1
ATOM 811 O O . TRP A 1 110 ? -17.711 0.916 12.885 1.00 97.81 110 TRP A O 1
ATOM 821 N N . VAL A 1 111 ? -16.174 -0.123 11.606 1.00 97.75 111 VAL A N 1
ATOM 822 C CA . VAL A 1 111 ? -15.276 0.999 11.380 1.00 97.75 111 VAL A CA 1
ATOM 823 C C . VAL A 1 111 ? -15.164 1.238 9.883 1.00 97.75 111 VAL A C 1
ATOM 825 O O . VAL A 1 111 ? -14.998 0.296 9.114 1.00 97.75 111 VAL A O 1
ATOM 828 N N . ILE A 1 112 ? -15.237 2.496 9.468 1.00 98.38 112 ILE A N 1
ATOM 829 C CA . ILE A 1 112 ? -14.943 2.919 8.098 1.00 98.38 112 ILE A CA 1
ATOM 830 C C . ILE A 1 112 ? -13.825 3.946 8.122 1.00 98.38 112 ILE A C 1
ATOM 832 O O . ILE A 1 112 ? -13.737 4.750 9.049 1.00 98.38 112 ILE A O 1
ATOM 836 N N . GLY A 1 113 ? -12.979 3.963 7.105 1.00 97.25 113 GLY A N 1
ATOM 837 C CA . GLY A 1 113 ? -11.954 4.979 7.037 1.00 97.25 113 GLY A CA 1
ATOM 838 C C . GLY A 1 113 ? -11.136 4.987 5.768 1.00 97.25 113 GLY A C 1
ATOM 839 O O . GLY A 1 113 ? -11.405 4.253 4.823 1.00 97.25 113 GLY A O 1
ATOM 840 N N . GLY A 1 114 ? -10.151 5.874 5.761 1.00 97.44 114 GLY A N 1
ATOM 841 C CA . GLY A 1 114 ? -9.225 6.071 4.661 1.00 97.44 114 GLY A CA 1
ATOM 842 C C . GLY A 1 114 ? -7.795 5.798 5.101 1.00 97.44 114 GLY A C 1
ATOM 843 O O . GLY A 1 114 ? -7.404 6.129 6.224 1.00 97.44 114 GLY A O 1
ATOM 844 N N . ILE A 1 115 ? -7.014 5.228 4.197 1.00 96.56 115 ILE A N 1
ATOM 845 C CA . ILE A 1 115 ? -5.580 5.033 4.344 1.00 96.56 115 ILE A CA 1
ATOM 846 C C . ILE A 1 115 ? -4.901 5.697 3.152 1.00 96.56 115 ILE A C 1
ATOM 848 O O . ILE A 1 115 ? -5.296 5.490 2.007 1.00 96.56 115 ILE A O 1
ATOM 852 N N . PHE A 1 116 ? -3.889 6.502 3.431 1.00 97.25 116 PHE A N 1
ATOM 853 C CA . PHE A 1 116 ? -2.945 6.980 2.434 1.00 97.25 116 PHE A CA 1
ATOM 854 C C . PHE A 1 116 ? -1.620 6.281 2.679 1.00 97.25 116 PHE A C 1
ATOM 856 O O . PHE A 1 116 ? -1.064 6.414 3.769 1.00 97.25 116 PHE A O 1
ATOM 863 N N . GLU A 1 117 ? -1.111 5.562 1.689 1.00 95.00 117 GLU A N 1
ATOM 864 C CA . GLU A 1 117 ? 0.208 4.950 1.755 1.00 95.00 117 GLU A CA 1
ATOM 865 C C . GLU A 1 117 ? 1.145 5.572 0.732 1.00 95.00 117 GLU A C 1
ATOM 867 O O . GLU A 1 117 ? 0.775 5.803 -0.417 1.00 95.00 117 GLU A O 1
ATOM 872 N N . HIS A 1 118 ? 2.374 5.811 1.163 1.00 94.56 118 HIS A N 1
ATOM 873 C CA . HIS A 1 118 ? 3.482 6.199 0.313 1.00 94.56 118 HIS A CA 1
ATOM 874 C C . HIS A 1 118 ? 4.553 5.120 0.403 1.00 94.56 118 HIS A C 1
ATOM 876 O O . HIS A 1 118 ? 4.935 4.709 1.507 1.00 94.56 118 HIS A O 1
ATOM 882 N N . ARG A 1 119 ? 5.008 4.641 -0.752 1.00 91.50 119 ARG A N 1
ATOM 883 C CA . ARG A 1 119 ? 5.980 3.552 -0.850 1.00 91.50 119 ARG A CA 1
ATOM 884 C C . ARG A 1 119 ? 7.047 3.893 -1.871 1.00 91.50 119 ARG A C 1
ATOM 886 O O . ARG A 1 119 ? 6.729 4.513 -2.878 1.00 91.50 119 ARG A O 1
ATOM 893 N N . ILE A 1 120 ? 8.267 3.446 -1.614 1.00 92.44 120 ILE A N 1
ATOM 89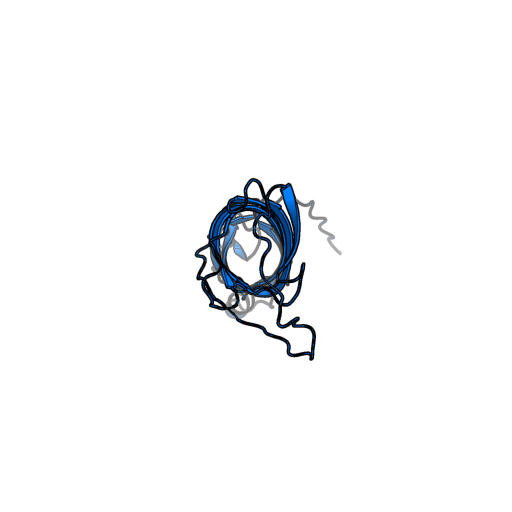4 C CA . ILE A 1 120 ? 9.393 3.521 -2.545 1.00 92.44 120 ILE A CA 1
ATOM 895 C C . ILE A 1 120 ? 9.828 2.091 -2.839 1.00 92.44 120 ILE A C 1
ATOM 897 O O . ILE A 1 120 ? 9.975 1.297 -1.903 1.00 92.44 120 ILE A O 1
ATOM 901 N N . PHE A 1 121 ? 10.005 1.779 -4.117 1.00 92.31 121 PHE A N 1
ATOM 902 C CA . PHE A 1 121 ? 10.468 0.481 -4.592 1.00 92.31 121 PHE A CA 1
ATOM 903 C C . PHE A 1 121 ? 11.792 0.632 -5.332 1.00 92.31 121 PHE A C 1
ATOM 905 O O . PHE A 1 121 ? 11.943 1.594 -6.079 1.00 92.31 121 PHE A O 1
ATOM 912 N N . ASP A 1 122 ? 12.681 -0.336 -5.139 1.00 92.25 122 ASP A N 1
ATOM 913 C CA . ASP A 1 122 ? 13.901 -0.597 -5.903 1.00 92.25 122 ASP A CA 1
ATOM 914 C C . ASP A 1 122 ? 13.617 -1.814 -6.804 1.00 92.25 122 ASP A C 1
ATOM 916 O O . ASP A 1 122 ? 13.461 -2.933 -6.307 1.00 92.25 122 ASP A O 1
ATOM 920 N N . PRO A 1 123 ? 13.370 -1.613 -8.107 1.00 89.94 123 PRO A N 1
ATOM 921 C CA . PRO A 1 123 ? 13.035 -2.706 -9.011 1.00 89.94 123 PRO A CA 1
ATOM 922 C C . PRO A 1 123 ? 14.277 -3.502 -9.396 1.00 89.94 123 PRO A C 1
ATOM 924 O O . PRO A 1 123 ? 15.265 -2.943 -9.868 1.00 89.94 123 PRO A O 1
ATOM 927 N N . GLU A 1 124 ? 14.192 -4.829 -9.340 1.00 89.44 124 GLU A N 1
ATOM 928 C CA . GLU A 1 124 ? 15.257 -5.662 -9.889 1.00 89.44 124 GLU A CA 1
ATOM 929 C C . GLU A 1 124 ? 15.414 -5.445 -11.406 1.00 89.44 124 GLU A C 1
ATOM 931 O O . GLU A 1 124 ? 14.438 -5.295 -12.156 1.00 89.44 124 GLU A O 1
ATOM 936 N N . SER A 1 125 ? 16.659 -5.491 -11.883 1.00 87.75 125 SER A N 1
ATOM 937 C CA . SER A 1 125 ? 16.958 -5.391 -13.314 1.00 87.75 125 SER A CA 1
ATOM 938 C C . SER A 1 125 ? 16.237 -6.477 -14.118 1.00 87.75 125 SER A C 1
ATOM 940 O O . SER A 1 125 ? 16.152 -7.639 -13.714 1.00 87.75 125 SER A O 1
ATOM 942 N N . THR A 1 126 ? 15.709 -6.106 -15.284 1.00 85.12 126 THR A N 1
ATOM 943 C CA . THR A 1 126 ? 14.867 -6.987 -16.104 1.00 85.12 126 THR A CA 1
ATOM 944 C C . THR A 1 126 ? 15.246 -6.946 -17.584 1.00 85.12 126 THR A C 1
ATOM 946 O O . THR A 1 126 ? 15.879 -6.000 -18.041 1.00 85.12 126 THR A O 1
ATOM 949 N N . ARG A 1 127 ? 14.873 -7.975 -18.367 1.00 81.38 127 ARG A N 1
ATOM 950 C CA . ARG A 1 127 ? 15.322 -8.145 -19.770 1.00 81.38 127 ARG A CA 1
ATOM 951 C C . ARG A 1 127 ? 14.190 -8.356 -20.794 1.00 81.38 127 ARG A C 1
ATOM 953 O O . ARG A 1 127 ? 14.197 -9.363 -21.502 1.00 81.38 127 ARG A O 1
ATOM 960 N N . PRO A 1 128 ? 13.226 -7.426 -20.951 1.00 71.81 128 PRO A N 1
ATOM 961 C CA . PRO A 1 128 ? 12.093 -7.570 -21.878 1.00 71.81 128 PRO A CA 1
ATOM 962 C C . PRO A 1 128 ? 12.489 -7.727 -23.357 1.00 71.81 128 PRO A C 1
ATOM 964 O O . PRO A 1 128 ? 11.728 -8.313 -24.119 1.00 71.81 128 PRO A O 1
ATOM 967 N N . LEU A 1 129 ? 13.665 -7.243 -23.777 1.00 70.44 129 LEU A N 1
ATOM 968 C CA . LEU A 1 129 ? 14.132 -7.241 -25.176 1.00 70.44 129 LEU A CA 1
ATOM 969 C C . LEU A 1 129 ? 15.591 -7.713 -25.324 1.00 70.44 129 LEU A C 1
ATOM 971 O O . LEU A 1 129 ? 16.325 -7.231 -26.182 1.00 70.44 129 LEU A O 1
ATOM 975 N N . SER A 1 130 ? 16.040 -8.626 -24.459 1.00 68.94 130 SER A N 1
ATOM 976 C CA . SER A 1 130 ? 17.447 -9.074 -24.351 1.00 68.94 130 SER A CA 1
ATOM 977 C C . SER A 1 130 ? 18.456 -7.999 -23.918 1.00 68.94 130 SER A C 1
ATOM 979 O O . SER A 1 130 ? 19.623 -8.325 -23.704 1.00 68.94 130 SER A O 1
ATOM 981 N N . ALA A 1 131 ? 18.019 -6.751 -23.743 1.00 71.81 131 ALA A N 1
ATOM 982 C CA . ALA A 1 131 ? 18.774 -5.679 -23.106 1.00 71.81 131 ALA A CA 1
ATOM 983 C C . ALA A 1 131 ? 18.444 -5.618 -21.614 1.00 71.81 131 ALA A C 1
ATOM 985 O O . ALA A 1 131 ? 17.292 -5.849 -21.241 1.00 71.81 131 ALA A O 1
ATOM 986 N N . ASP A 1 132 ? 19.444 -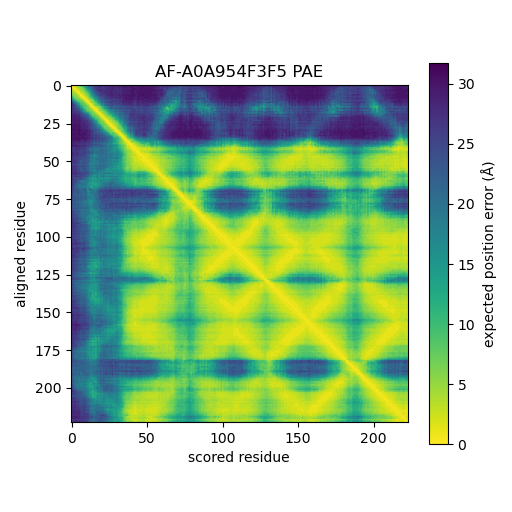5.299 -20.798 1.00 83.00 132 ASP A N 1
ATOM 987 C CA . ASP A 1 132 ? 19.246 -5.090 -19.368 1.00 83.00 132 ASP A CA 1
ATOM 988 C C . ASP A 1 132 ? 18.579 -3.732 -19.159 1.00 83.00 132 ASP A C 1
ATOM 990 O O . ASP A 1 132 ? 19.048 -2.710 -19.667 1.00 83.00 132 ASP A O 1
ATOM 994 N N . VAL A 1 133 ? 17.464 -3.735 -18.440 1.00 84.50 133 VAL A N 1
ATOM 995 C CA . VAL A 1 133 ? 16.699 -2.550 -18.071 1.00 84.50 133 VAL A CA 1
ATOM 996 C C . VAL A 1 133 ? 16.825 -2.378 -16.570 1.00 84.50 133 VAL A C 1
ATOM 998 O O . VAL A 1 133 ? 16.291 -3.175 -15.802 1.00 84.50 133 VAL A O 1
ATOM 1001 N N . ASP A 1 134 ? 17.548 -1.337 -16.185 1.00 89.69 134 ASP A N 1
ATOM 1002 C CA . ASP A 1 134 ? 17.827 -0.958 -14.807 1.00 89.69 134 ASP A CA 1
ATOM 1003 C C . ASP A 1 134 ? 16.925 0.231 -14.459 1.00 89.69 134 ASP A C 1
ATOM 1005 O O . ASP A 1 134 ? 17.075 1.317 -15.026 1.00 89.69 134 ASP A O 1
ATOM 1009 N N . ILE A 1 135 ? 15.911 0.008 -13.625 1.00 89.94 135 ILE A N 1
ATOM 1010 C CA . ILE A 1 135 ? 14.927 1.032 -13.260 1.00 89.94 135 ILE A CA 1
ATOM 1011 C C . ILE A 1 135 ? 15.370 1.623 -11.926 1.00 89.94 135 ILE A C 1
ATOM 1013 O O . ILE A 1 135 ? 15.620 0.888 -10.984 1.00 89.94 135 ILE A O 1
ATOM 1017 N N . HIS A 1 136 ? 15.467 2.946 -11.839 1.00 93.19 136 HIS A N 1
ATOM 1018 C CA . HIS A 1 136 ? 15.773 3.616 -10.580 1.00 93.19 136 HIS A CA 1
ATOM 1019 C C . HIS A 1 136 ? 14.621 3.491 -9.587 1.00 93.19 136 HIS A C 1
ATOM 1021 O O . HIS A 1 136 ? 13.461 3.342 -9.986 1.00 93.19 136 HIS A O 1
ATOM 1027 N N . ASP A 1 137 ? 14.946 3.682 -8.307 1.00 94.06 137 ASP A N 1
ATOM 1028 C CA . ASP A 1 137 ? 13.962 3.830 -7.248 1.00 94.06 137 ASP A CA 1
ATOM 1029 C C . ASP A 1 137 ? 12.842 4.781 -7.673 1.00 94.06 137 ASP A C 1
ATOM 1031 O O . ASP A 1 137 ? 13.080 5.917 -8.106 1.00 94.06 137 ASP A O 1
ATOM 1035 N N . PHE A 1 138 ? 11.606 4.324 -7.518 1.00 92.56 138 PHE A N 1
ATOM 1036 C CA . PHE A 1 138 ? 10.434 5.139 -7.794 1.00 92.56 138 PHE A CA 1
ATOM 1037 C C . PHE A 1 138 ? 9.446 5.066 -6.643 1.00 92.56 138 PHE A C 1
ATOM 1039 O O . PHE A 1 138 ? 9.346 4.066 -5.924 1.00 92.56 138 PHE A O 1
ATOM 1046 N N . ASP A 1 139 ? 8.692 6.148 -6.478 1.00 92.88 139 ASP A N 1
ATOM 1047 C CA . ASP A 1 139 ? 7.653 6.223 -5.472 1.00 92.88 139 ASP A CA 1
ATOM 1048 C C . ASP A 1 139 ? 6.262 5.938 -6.037 1.00 92.88 139 ASP A C 1
ATOM 1050 O O . ASP A 1 139 ? 5.958 6.131 -7.214 1.00 92.88 139 ASP A O 1
ATOM 1054 N N . THR A 1 140 ? 5.398 5.448 -5.156 1.00 92.19 140 THR A N 1
ATOM 1055 C CA . THR A 1 140 ? 3.989 5.207 -5.438 1.00 92.19 140 THR A CA 1
ATOM 1056 C C . THR A 1 140 ? 3.136 5.727 -4.293 1.00 92.19 140 THR A C 1
ATOM 1058 O O . THR A 1 140 ? 3.564 5.809 -3.135 1.00 92.19 140 THR A O 1
ATOM 1061 N N . GLN A 1 141 ? 1.901 6.078 -4.630 1.00 94.69 141 GLN A N 1
ATOM 1062 C CA . GLN A 1 141 ? 0.891 6.528 -3.682 1.00 94.69 141 GLN A CA 1
ATOM 1063 C C . GLN A 1 141 ? -0.306 5.587 -3.762 1.00 94.69 141 GLN A C 1
ATOM 1065 O O . GLN A 1 141 ? -0.737 5.223 -4.850 1.00 94.69 141 GLN A O 1
ATOM 1070 N N . HIS A 1 142 ? -0.868 5.194 -2.626 1.00 94.38 142 HIS A N 1
ATOM 1071 C CA . HIS A 1 142 ? -2.011 4.286 -2.575 1.00 94.38 142 HIS A CA 1
ATOM 1072 C C . HIS A 1 142 ? -3.085 4.877 -1.673 1.00 94.38 142 HIS A C 1
ATOM 1074 O O . HIS A 1 142 ? -2.869 5.093 -0.482 1.00 94.38 142 HIS A O 1
ATOM 1080 N N . PHE A 1 143 ? -4.251 5.155 -2.245 1.00 97.25 143 PHE A N 1
ATOM 1081 C CA . PHE A 1 143 ? -5.413 5.646 -1.511 1.00 97.25 143 PHE A CA 1
ATOM 1082 C C . PHE A 1 143 ? -6.368 4.485 -1.289 1.00 97.25 143 PHE A C 1
ATOM 1084 O O . PHE A 1 143 ? -6.851 3.915 -2.262 1.00 97.25 143 PHE A O 1
ATOM 1091 N N . ILE A 1 144 ? -6.645 4.126 -0.040 1.00 97.19 144 ILE A N 1
ATOM 1092 C CA . ILE A 1 144 ? -7.430 2.941 0.312 1.00 97.19 144 ILE A CA 1
ATOM 1093 C C . ILE A 1 144 ? -8.624 3.352 1.166 1.00 97.19 144 ILE A C 1
ATOM 1095 O O . ILE A 1 144 ? -8.480 4.046 2.167 1.00 97.19 144 ILE A O 1
ATOM 1099 N N . LEU A 1 145 ? -9.805 2.885 0.789 1.00 98.19 145 LEU A N 1
ATOM 1100 C CA . LEU A 1 145 ? -10.993 2.857 1.628 1.00 98.19 145 LEU A CA 1
ATOM 1101 C C . LEU A 1 145 ? -10.988 1.549 2.434 1.00 98.19 145 LEU A C 1
ATOM 1103 O O . LEU A 1 145 ? -10.962 0.470 1.843 1.00 98.19 145 LEU A O 1
ATOM 1107 N N . ASP A 1 146 ? -11.018 1.648 3.762 1.00 97.56 146 ASP A N 1
ATOM 1108 C CA . ASP A 1 146 ? -11.022 0.523 4.710 1.00 97.56 146 ASP A CA 1
ATOM 1109 C C . ASP A 1 146 ? -12.413 0.400 5.342 1.00 97.56 146 ASP A C 1
ATOM 1111 O O . ASP A 1 146 ? -12.911 1.345 5.956 1.00 97.56 146 ASP A O 1
ATOM 1115 N N . LEU A 1 147 ? -13.041 -0.767 5.209 1.00 98.25 147 LEU A N 1
ATOM 1116 C CA . LEU A 1 147 ? -14.224 -1.148 5.977 1.00 98.25 147 LEU A CA 1
ATOM 1117 C C . LEU A 1 147 ? -13.850 -2.314 6.882 1.00 98.25 147 LEU A C 1
ATOM 1119 O O . LEU A 1 147 ? -13.509 -3.390 6.398 1.00 98.25 147 LEU A O 1
ATOM 1123 N N . ARG A 1 148 ? -13.952 -2.123 8.193 1.00 97.56 148 ARG A N 1
ATOM 1124 C CA . ARG A 1 148 ? -13.426 -3.044 9.195 1.00 97.56 148 ARG A CA 1
ATOM 1125 C C . ARG A 1 148 ? -14.478 -3.448 10.215 1.00 97.56 148 ARG A C 1
ATOM 1127 O O . ARG A 1 148 ? -15.198 -2.610 10.746 1.00 97.56 148 ARG A O 1
ATOM 1134 N N . TYR A 1 149 ? -14.498 -4.736 10.530 1.00 97.81 149 TYR A N 1
ATOM 1135 C CA . TYR A 1 149 ? -15.206 -5.305 11.664 1.00 97.81 149 TYR A CA 1
ATOM 1136 C C . TYR A 1 149 ? -14.213 -5.627 12.784 1.00 97.81 149 TYR A C 1
ATOM 1138 O O . TYR A 1 149 ? -13.314 -6.452 12.615 1.00 97.81 149 TYR A O 1
ATOM 1146 N N . VAL A 1 150 ? -14.369 -4.966 13.924 1.00 96.62 150 VAL A N 1
ATOM 1147 C CA . VAL A 1 150 ? -13.566 -5.125 15.136 1.00 96.62 150 VAL A CA 1
ATOM 1148 C C . VAL A 1 150 ? -14.335 -5.999 16.120 1.00 96.62 150 VAL A C 1
ATOM 1150 O O . VAL A 1 150 ? -15.482 -5.718 16.465 1.00 96.62 150 VAL A O 1
ATOM 1153 N N . MET A 1 151 ? -13.703 -7.075 16.568 1.00 96.50 151 MET A N 1
ATOM 1154 C CA . MET A 1 151 ? -14.293 -8.029 17.500 1.00 96.50 151 MET A CA 1
ATOM 1155 C C . MET A 1 151 ? -14.130 -7.554 18.946 1.00 96.50 151 MET A C 1
ATOM 1157 O O . MET A 1 151 ? -13.294 -6.698 19.255 1.00 96.50 151 MET A O 1
ATOM 1161 N N . ASP A 1 152 ? -14.910 -8.154 19.842 1.00 95.06 152 ASP A N 1
ATOM 1162 C CA . ASP A 1 152 ? -14.741 -7.945 21.275 1.00 95.06 152 ASP A CA 1
ATOM 1163 C C . ASP A 1 152 ? -13.343 -8.387 21.742 1.00 95.06 152 ASP A C 1
ATOM 1165 O O . ASP A 1 152 ? -12.718 -9.252 21.116 1.00 95.06 152 ASP A O 1
ATOM 1169 N N . PRO A 1 153 ? -12.820 -7.798 22.835 1.00 94.56 153 PRO A N 1
ATOM 1170 C CA . PRO A 1 153 ? -11.530 -8.199 23.371 1.00 94.56 153 PRO A CA 1
ATOM 1171 C C . PRO A 1 153 ? -11.489 -9.690 23.732 1.00 94.56 153 PRO A C 1
ATOM 1173 O O . PRO A 1 153 ? -12.398 -10.189 24.394 1.00 94.56 153 PRO A O 1
ATOM 1176 N N . VAL A 1 154 ? -10.424 -10.388 23.330 1.00 95.38 154 VAL A N 1
ATOM 1177 C CA . VAL A 1 154 ? -10.302 -11.853 23.495 1.00 95.38 154 VAL A CA 1
ATOM 1178 C C . VAL A 1 154 ? -9.410 -12.281 24.659 1.00 95.38 154 VAL A C 1
ATOM 1180 O O . VAL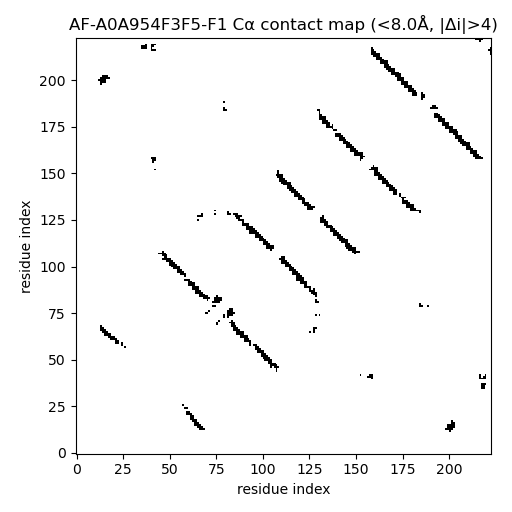 A 1 154 ? -9.374 -13.455 25.018 1.00 95.38 154 VAL A O 1
ATOM 1183 N N . ASP A 1 155 ? -8.666 -11.352 25.249 1.00 92.88 155 ASP A N 1
ATOM 1184 C CA . ASP A 1 155 ? -7.795 -11.606 26.391 1.00 92.88 155 ASP A CA 1
ATOM 1185 C C . ASP A 1 155 ? -8.467 -11.218 27.718 1.00 92.88 155 ASP A C 1
ATOM 1187 O O . ASP A 1 155 ? -9.320 -10.333 27.784 1.00 92.88 155 ASP A O 1
ATOM 1191 N N . ALA A 1 156 ? -8.021 -11.835 28.817 1.00 89.94 156 ALA A N 1
ATOM 1192 C CA . ALA A 1 156 ? -8.581 -11.599 30.151 1.00 89.94 156 ALA A CA 1
ATOM 1193 C C . ALA A 1 156 ? -8.484 -10.133 30.617 1.00 89.94 156 ALA A C 1
ATOM 1195 O O . ALA A 1 156 ? -9.290 -9.694 31.433 1.00 89.94 156 ALA A O 1
ATOM 1196 N N . LYS A 1 157 ? -7.506 -9.370 30.104 1.00 90.12 157 LYS A N 1
ATOM 1197 C CA . LYS A 1 157 ? -7.319 -7.948 30.430 1.00 90.12 157 LYS A CA 1
ATOM 1198 C C . LYS A 1 157 ? -8.106 -7.010 29.510 1.00 90.12 157 LYS A C 1
ATOM 1200 O O . LYS A 1 157 ? -8.020 -5.801 29.691 1.00 90.12 157 LYS A O 1
ATOM 1205 N N . ARG A 1 158 ? -8.868 -7.543 28.549 1.00 91.81 158 ARG A N 1
ATOM 1206 C CA . ARG A 1 158 ? -9.664 -6.790 27.571 1.00 91.81 158 ARG A CA 1
ATOM 1207 C C . ARG A 1 158 ? -8.846 -5.757 26.778 1.00 91.81 158 ARG A C 1
ATOM 1209 O O . ARG A 1 158 ? -9.294 -4.625 26.593 1.00 91.81 158 ARG A O 1
ATOM 1216 N N . ARG A 1 159 ? -7.661 -6.137 26.290 1.00 92.38 159 ARG A N 1
ATOM 1217 C CA . ARG A 1 159 ? -6.729 -5.284 25.524 1.00 92.38 159 ARG A CA 1
ATOM 1218 C C . ARG A 1 159 ? -6.530 -5.699 24.083 1.00 92.38 159 ARG A C 1
ATOM 1220 O O . ARG A 1 159 ? -6.179 -4.859 23.264 1.00 92.38 159 ARG A O 1
ATOM 1227 N N . LEU A 1 160 ? -6.724 -6.964 23.756 1.00 95.25 160 LEU A N 1
ATOM 1228 C CA . LEU A 1 160 ? -6.451 -7.513 22.441 1.00 95.25 160 LEU A CA 1
ATOM 1229 C C . LEU A 1 160 ? -7.763 -7.647 21.669 1.00 95.25 160 LEU A C 1
ATOM 1231 O O . LEU A 1 160 ? -8.587 -8.493 22.008 1.00 95.25 160 LEU A O 1
ATOM 1235 N N . ARG A 1 161 ? -7.957 -6.824 20.635 1.00 95.12 161 ARG A N 1
ATOM 1236 C CA . ARG A 1 161 ? -9.127 -6.871 19.746 1.00 95.12 161 ARG A CA 1
ATOM 1237 C C . ARG A 1 161 ? -8.725 -7.384 18.362 1.00 95.12 161 ARG A C 1
ATOM 1239 O O . ARG A 1 161 ? -8.012 -6.675 17.648 1.00 95.12 161 ARG A O 1
ATOM 1246 N N . PRO A 1 162 ? -9.156 -8.591 17.966 1.00 97.50 162 PRO A N 1
ATOM 1247 C CA . PRO A 1 162 ? -9.051 -9.042 16.585 1.00 97.50 162 PRO A CA 1
ATOM 1248 C C . PRO A 1 162 ? -9.932 -8.200 15.657 1.00 97.50 162 PRO A C 1
ATOM 1250 O O . PRO A 1 162 ? -10.942 -7.635 16.083 1.00 97.50 162 PRO A O 1
ATOM 1253 N N . TYR A 1 163 ? -9.582 -8.147 14.377 1.00 97.00 163 TYR A N 1
ATOM 1254 C CA . TYR A 1 163 ? -10.406 -7.512 13.356 1.00 97.00 163 TYR A CA 1
ATOM 1255 C C . TYR A 1 163 ? -10.236 -8.162 11.982 1.00 97.00 163 TYR A C 1
ATOM 1257 O O . TYR A 1 163 ? -9.207 -8.768 11.678 1.00 97.00 163 TYR A O 1
ATOM 1265 N N . PHE A 1 164 ? -11.239 -7.944 11.136 1.00 97.75 164 PHE A N 1
ATOM 1266 C CA . PHE A 1 164 ? -11.222 -8.235 9.705 1.00 97.75 164 PHE A CA 1
ATOM 1267 C C . PHE A 1 164 ? -11.596 -6.974 8.937 1.00 97.75 164 PHE A C 1
ATOM 1269 O O . PHE A 1 164 ? -12.428 -6.202 9.406 1.00 97.75 164 PHE A O 1
ATOM 1276 N N . ALA A 1 165 ? -11.005 -6.752 7.770 1.00 96.50 165 ALA A N 1
ATOM 1277 C CA . ALA A 1 165 ? -11.321 -5.609 6.930 1.00 96.50 165 ALA A CA 1
ATOM 1278 C C . ALA A 1 165 ? -11.382 -5.978 5.450 1.00 96.50 165 ALA A C 1
ATOM 1280 O O . ALA A 1 165 ? -10.703 -6.893 4.987 1.00 96.50 165 ALA A O 1
ATOM 1281 N N . LEU A 1 166 ? -12.203 -5.233 4.721 1.00 97.75 166 LEU A N 1
ATOM 1282 C CA . LEU A 1 166 ? -12.229 -5.179 3.270 1.00 97.75 166 LEU A CA 1
ATOM 1283 C C . LEU A 1 166 ? -11.660 -3.833 2.842 1.00 97.75 166 LEU A C 1
ATOM 1285 O O . LEU A 1 166 ? -11.999 -2.797 3.416 1.00 97.75 166 LEU A O 1
ATOM 1289 N N . GLN A 1 167 ? -10.806 -3.866 1.831 1.00 97.00 167 GLN A N 1
ATOM 1290 C CA . GLN A 1 167 ? -10.083 -2.704 1.349 1.00 97.00 167 GLN A CA 1
ATOM 1291 C C . GLN A 1 167 ? -10.301 -2.530 -0.144 1.00 97.00 167 GLN A C 1
ATOM 1293 O O . GLN A 1 167 ? -10.139 -3.475 -0.916 1.00 97.00 167 GLN A O 1
ATOM 1298 N N . LEU A 1 168 ? -10.644 -1.310 -0.542 1.00 97.31 168 LEU A N 1
ATOM 1299 C CA . LEU A 1 168 ? -10.694 -0.890 -1.938 1.00 97.31 168 LEU A CA 1
ATOM 1300 C C . LEU A 1 168 ? -9.704 0.245 -2.119 1.00 97.31 168 LEU A C 1
ATOM 1302 O O . LEU A 1 168 ? -9.822 1.273 -1.462 1.00 97.31 168 LEU A O 1
ATOM 1306 N N . GLY A 1 169 ? -8.723 0.051 -2.987 1.00 96.00 169 GLY A N 1
ATOM 1307 C CA . GLY A 1 169 ? -7.643 0.998 -3.188 1.00 96.00 169 GLY A CA 1
ATOM 1308 C C . GLY A 1 169 ? -7.557 1.518 -4.610 1.00 96.00 169 GLY A C 1
ATOM 1309 O O . GLY A 1 169 ? -8.038 0.890 -5.551 1.00 96.00 169 GLY A O 1
ATOM 1310 N N . TYR A 1 170 ? -6.913 2.664 -4.751 1.00 95.50 170 TYR A N 1
ATOM 1311 C CA . TYR A 1 170 ? -6.567 3.287 -6.014 1.00 95.50 170 TYR A CA 1
ATOM 1312 C C . TYR A 1 170 ? -5.110 3.732 -5.970 1.00 95.50 170 TYR A C 1
ATOM 1314 O O . TYR A 1 170 ? -4.696 4.452 -5.056 1.00 95.50 170 TYR A O 1
ATOM 1322 N N . VAL A 1 171 ? -4.351 3.293 -6.964 1.00 93.50 171 VAL A N 1
ATOM 1323 C CA . VAL A 1 171 ? -2.978 3.717 -7.210 1.00 93.50 171 VAL A CA 1
ATOM 1324 C C . VAL A 1 171 ? -3.024 4.591 -8.463 1.00 93.50 171 VAL A C 1
ATOM 1326 O O . VAL A 1 171 ? -3.489 4.125 -9.509 1.00 93.50 171 VAL A O 1
ATOM 1329 N N . PRO A 1 172 ? -2.638 5.877 -8.378 1.00 94.06 172 PRO A N 1
ATOM 1330 C CA . PRO A 1 172 ? -2.543 6.726 -9.548 1.00 94.06 172 PRO A CA 1
ATOM 1331 C C . PRO A 1 172 ? -1.400 6.243 -10.446 1.00 94.06 172 PRO A C 1
ATOM 1333 O O . PRO A 1 172 ? -0.630 5.356 -10.087 1.00 94.06 172 PRO A O 1
ATOM 1336 N N . ARG A 1 173 ? -1.301 6.853 -11.627 1.00 91.56 173 ARG A N 1
ATOM 1337 C CA . ARG A 1 173 ? -0.204 6.611 -12.562 1.00 91.56 173 ARG A CA 1
ATOM 1338 C C . ARG A 1 173 ? 1.146 6.679 -11.836 1.00 91.56 173 ARG A C 1
ATOM 1340 O O . ARG A 1 173 ? 1.372 7.600 -11.051 1.00 91.56 173 ARG A O 1
ATOM 1347 N N . VAL A 1 174 ? 2.014 5.723 -12.141 1.00 89.94 174 VAL A N 1
ATOM 1348 C CA . VAL A 1 174 ? 3.384 5.647 -11.624 1.00 89.94 174 VAL A CA 1
ATOM 1349 C C . VAL A 1 174 ? 4.326 6.089 -12.733 1.00 89.94 174 VAL A C 1
ATOM 1351 O O . VAL A 1 174 ? 4.165 5.676 -13.876 1.00 89.94 174 VAL A O 1
ATOM 1354 N N . ASP A 1 175 ? 5.308 6.923 -12.426 1.00 91.50 175 ASP A N 1
ATOM 1355 C CA . ASP A 1 175 ? 6.339 7.309 -13.384 1.00 91.50 175 ASP A CA 1
ATOM 1356 C C . ASP A 1 175 ? 7.692 6.842 -12.842 1.00 91.50 175 ASP A C 1
ATOM 1358 O O . ASP A 1 175 ? 8.062 7.171 -11.718 1.00 91.50 175 ASP A O 1
ATOM 1362 N N . ALA A 1 176 ? 8.417 6.063 -13.643 1.00 89.69 176 ALA A N 1
ATOM 1363 C CA . ALA A 1 176 ? 9.711 5.498 -13.287 1.00 89.69 176 ALA A CA 1
ATOM 1364 C C . ALA A 1 176 ? 10.748 5.829 -14.364 1.00 89.69 176 ALA A C 1
ATOM 1366 O O . ALA A 1 176 ? 10.460 5.796 -15.564 1.00 89.69 176 ALA A O 1
ATOM 1367 N N . TYR A 1 177 ? 11.961 6.156 -13.939 1.00 90.75 177 TYR A N 1
ATOM 1368 C CA . TYR A 1 177 ? 13.082 6.443 -14.830 1.00 90.75 177 TYR A CA 1
ATOM 1369 C C . TYR A 1 177 ? 14.099 5.320 -14.730 1.00 90.75 177 TYR A C 1
ATOM 1371 O O . TYR A 1 177 ? 14.220 4.688 -13.687 1.00 90.75 177 TYR A O 1
ATOM 1379 N N . GLY A 1 178 ? 14.830 5.068 -15.803 1.00 88.69 178 GLY A N 1
ATOM 1380 C CA . GLY A 1 178 ? 15.838 4.022 -15.800 1.00 88.69 178 GLY A CA 1
ATOM 1381 C C . GLY A 1 178 ? 16.784 4.131 -16.975 1.00 88.69 178 GLY A C 1
ATOM 1382 O O . GLY A 1 178 ? 16.698 5.056 -17.785 1.00 88.69 178 GLY A O 1
ATOM 1383 N N . VAL A 1 179 ? 17.660 3.142 -17.076 1.00 87.81 179 VAL A N 1
ATOM 1384 C CA . VAL A 1 179 ? 18.675 3.038 -18.114 1.00 87.81 179 VAL A CA 1
ATOM 1385 C C . VAL A 1 179 ? 18.593 1.664 -18.761 1.00 87.81 179 VAL A C 1
ATOM 1387 O O . VAL A 1 179 ? 18.487 0.637 -18.093 1.00 87.81 179 VAL A O 1
ATOM 1390 N N . VAL A 1 180 ? 18.671 1.645 -20.085 1.00 82.56 180 VAL A N 1
ATOM 1391 C CA . VAL A 1 180 ? 18.826 0.420 -20.868 1.00 82.56 180 VAL A CA 1
ATOM 1392 C C . VAL A 1 180 ? 20.293 0.243 -21.224 1.00 82.56 180 VAL A C 1
ATOM 1394 O O . VAL A 1 180 ? 20.883 1.133 -21.839 1.00 82.56 180 VAL A O 1
ATOM 1397 N N . ARG A 1 181 ? 20.868 -0.915 -20.891 1.00 81.75 181 ARG A N 1
ATOM 1398 C CA . ARG A 1 181 ? 22.245 -1.289 -21.234 1.00 81.75 181 ARG A CA 1
ATOM 1399 C C . ARG A 1 181 ? 22.262 -2.369 -22.311 1.00 81.75 181 ARG A C 1
ATOM 1401 O O . ARG A 1 181 ? 21.577 -3.388 -22.221 1.00 81.75 181 ARG A O 1
ATOM 1408 N N . TYR A 1 182 ? 23.085 -2.149 -23.335 1.00 72.44 182 TYR A N 1
ATOM 1409 C CA . TYR A 1 182 ? 23.140 -2.984 -24.542 1.00 72.44 182 TYR A CA 1
ATOM 1410 C C . TYR A 1 182 ? 24.323 -3.976 -24.591 1.00 72.44 182 TYR A C 1
ATOM 1412 O O . TYR A 1 182 ? 24.578 -4.559 -25.649 1.00 72.44 182 TYR A O 1
ATOM 1420 N N . GLY A 1 183 ? 25.040 -4.152 -23.473 1.00 64.06 183 GLY A N 1
ATOM 1421 C CA . GLY A 1 183 ? 26.388 -4.737 -23.400 1.00 64.06 183 GLY A CA 1
ATOM 1422 C C . GLY A 1 183 ? 26.577 -6.058 -24.152 1.00 64.06 183 GLY A C 1
ATOM 1423 O O . GLY A 1 183 ? 27.365 -6.127 -25.093 1.00 64.06 183 GLY A O 1
ATOM 1424 N N . ASP A 1 184 ? 25.810 -7.097 -23.820 1.00 64.94 184 ASP A N 1
ATOM 1425 C CA . ASP A 1 184 ? 25.999 -8.426 -24.428 1.00 64.94 184 ASP A CA 1
ATOM 1426 C C . ASP A 1 184 ? 25.713 -8.438 -25.941 1.00 64.94 184 ASP A C 1
ATOM 1428 O O . ASP A 1 184 ? 26.428 -9.059 -26.735 1.00 64.94 184 ASP A O 1
ATOM 1432 N N . THR A 1 185 ? 24.669 -7.721 -26.358 1.00 63.22 185 THR A N 1
ATOM 1433 C CA . THR A 1 185 ? 24.173 -7.720 -27.739 1.00 63.22 185 THR A CA 1
ATOM 1434 C C . THR A 1 185 ? 25.093 -6.931 -28.673 1.00 63.22 185 THR A C 1
ATOM 1436 O O . THR A 1 185 ? 25.320 -7.325 -29.819 1.00 63.22 185 THR A O 1
ATOM 1439 N N . PHE A 1 186 ? 25.654 -5.816 -28.196 1.00 65.31 186 PHE A N 1
ATOM 1440 C CA . PHE A 1 186 ? 26.564 -4.980 -28.982 1.00 65.31 186 PHE A CA 1
ATOM 1441 C C . PHE A 1 186 ? 27.990 -5.522 -28.990 1.00 65.31 186 PHE A C 1
ATOM 1443 O O . PHE A 1 186 ? 28.621 -5.517 -30.054 1.00 65.31 186 PHE A O 1
ATOM 1450 N N . ALA A 1 187 ? 28.461 -6.070 -27.866 1.00 65.38 187 ALA A N 1
ATOM 1451 C CA . ALA A 1 187 ? 29.758 -6.731 -27.787 1.00 65.38 187 ALA A CA 1
ATOM 1452 C C . ALA A 1 187 ? 29.845 -7.915 -28.763 1.00 65.38 187 ALA A C 1
ATOM 1454 O O . ALA A 1 187 ? 30.822 -8.028 -29.507 1.00 65.38 187 ALA A O 1
ATOM 1455 N N . ALA A 1 188 ? 28.792 -8.738 -28.861 1.00 65.19 188 ALA A N 1
ATOM 1456 C CA . ALA A 1 188 ? 28.716 -9.834 -29.832 1.00 65.19 188 ALA A CA 1
ATOM 1457 C C . ALA A 1 188 ? 28.780 -9.358 -31.300 1.00 65.19 188 ALA A C 1
ATOM 1459 O O . ALA A 1 188 ? 29.232 -10.095 -32.178 1.00 65.19 188 ALA A O 1
ATOM 1460 N N . ALA A 1 189 ? 28.372 -8.115 -31.571 1.00 67.25 189 ALA A N 1
ATOM 1461 C CA . ALA A 1 189 ? 28.425 -7.484 -32.889 1.00 67.25 189 ALA A CA 1
ATOM 1462 C C . ALA A 1 189 ? 29.692 -6.628 -33.120 1.00 67.25 189 ALA A C 1
ATOM 1464 O O . ALA A 1 189 ? 29.783 -5.944 -34.144 1.00 67.25 189 ALA A O 1
ATOM 1465 N N . GLY A 1 190 ? 30.655 -6.630 -32.187 1.00 69.62 190 GLY A N 1
ATOM 1466 C CA . GLY A 1 190 ? 31.886 -5.835 -32.268 1.00 69.62 190 GLY A CA 1
ATOM 1467 C C . GLY A 1 190 ? 31.655 -4.322 -32.192 1.00 69.62 190 GLY A C 1
ATOM 1468 O O . GLY A 1 190 ? 32.430 -3.548 -32.758 1.00 69.62 190 GLY A O 1
ATOM 1469 N N . ARG A 1 191 ? 30.562 -3.891 -31.555 1.00 69.44 191 ARG A N 1
ATOM 1470 C CA . ARG A 1 191 ? 30.186 -2.482 -31.399 1.00 69.44 191 ARG A CA 1
ATOM 1471 C C . ARG A 1 191 ? 30.448 -2.007 -29.967 1.00 69.44 191 ARG A C 1
ATOM 1473 O O . ARG A 1 191 ? 30.415 -2.831 -29.060 1.00 69.44 191 ARG A O 1
ATOM 1480 N N . PRO A 1 192 ? 30.714 -0.702 -29.763 1.00 68.19 192 PRO A N 1
ATOM 1481 C CA . PRO A 1 192 ? 30.844 -0.154 -28.419 1.00 68.19 192 PRO A CA 1
ATOM 1482 C C . PRO A 1 192 ? 29.525 -0.289 -27.661 1.00 68.19 192 PRO A C 1
ATOM 1484 O O . PRO A 1 192 ? 28.453 -0.218 -28.272 1.00 68.19 192 PRO A O 1
ATOM 1487 N N . ASP A 1 193 ? 29.629 -0.430 -26.344 1.00 70.56 193 ASP A N 1
ATOM 1488 C CA . ASP A 1 193 ? 28.476 -0.397 -25.456 1.00 70.56 193 ASP A CA 1
ATOM 1489 C C . ASP A 1 193 ? 27.729 0.926 -25.618 1.00 70.56 193 ASP A C 1
ATOM 1491 O O . ASP A 1 193 ? 28.316 2.003 -25.765 1.00 70.56 193 ASP A O 1
ATOM 1495 N N . VAL A 1 194 ? 26.408 0.817 -25.628 1.00 73.69 194 VAL A N 1
ATOM 1496 C CA . VAL A 1 194 ? 25.489 1.947 -25.681 1.00 73.69 194 VAL A CA 1
ATOM 1497 C C . VAL A 1 194 ? 24.652 1.890 -24.407 1.00 73.69 194 VAL A C 1
ATOM 1499 O O . VAL A 1 194 ? 24.382 0.803 -23.885 1.00 73.69 194 VAL A O 1
ATOM 1502 N N . GLU A 1 195 ? 24.232 3.053 -23.928 1.00 80.75 195 GLU A N 1
ATOM 1503 C CA . GLU A 1 195 ? 23.214 3.198 -22.892 1.00 80.75 195 GLU A CA 1
ATOM 1504 C C . GLU A 1 195 ? 22.143 4.180 -23.389 1.00 80.75 195 GLU A C 1
ATOM 1506 O O . GLU A 1 195 ? 22.448 5.107 -24.149 1.00 80.75 195 GLU A O 1
ATOM 1511 N N . GLU A 1 196 ? 20.886 3.956 -23.009 1.00 79.38 196 GLU A N 1
ATOM 1512 C CA . GLU A 1 196 ? 19.765 4.857 -23.304 1.00 79.38 196 GLU A CA 1
ATOM 1513 C C . GLU A 1 196 ? 18.944 5.113 -22.040 1.00 79.38 196 GLU A C 1
ATOM 1515 O O . GLU A 1 196 ? 18.469 4.168 -21.410 1.00 79.38 196 GLU A O 1
ATOM 1520 N N . ASP A 1 197 ? 18.735 6.389 -21.713 1.00 84.81 197 ASP A N 1
ATOM 1521 C CA . ASP A 1 197 ? 17.795 6.790 -20.669 1.00 84.81 197 ASP A CA 1
ATOM 1522 C C . ASP A 1 197 ? 16.360 6.521 -21.128 1.00 84.81 197 ASP A C 1
ATOM 1524 O O . ASP A 1 197 ? 15.935 6.931 -22.217 1.00 84.81 197 ASP A O 1
ATOM 1528 N N . ILE A 1 198 ? 15.583 5.875 -20.268 1.00 82.94 198 ILE A N 1
ATOM 1529 C CA . ILE A 1 198 ? 14.180 5.571 -20.516 1.00 82.94 198 ILE A CA 1
ATOM 1530 C C . ILE A 1 198 ? 13.276 6.160 -19.438 1.00 82.94 198 ILE A C 1
ATOM 1532 O O . ILE A 1 198 ? 13.645 6.341 -18.279 1.00 82.94 198 ILE A O 1
ATOM 1536 N N . HIS A 1 199 ? 12.040 6.429 -19.848 1.00 86.94 199 HIS A N 1
ATOM 1537 C CA . HIS A 1 199 ? 10.935 6.786 -18.970 1.00 86.94 199 HIS A CA 1
ATOM 1538 C C . HIS A 1 199 ? 9.821 5.760 -19.166 1.00 86.94 199 HIS A C 1
ATOM 1540 O O . HIS A 1 199 ? 9.364 5.525 -20.291 1.00 86.94 199 HIS A O 1
ATOM 1546 N N . LEU A 1 200 ? 9.422 5.121 -18.075 1.00 82.75 200 LEU A N 1
ATOM 1547 C CA . LEU A 1 200 ? 8.360 4.128 -17.999 1.00 82.75 200 LEU A CA 1
ATOM 1548 C C . LEU A 1 200 ? 7.177 4.726 -17.239 1.00 82.75 200 LEU A C 1
ATOM 1550 O O . LEU A 1 200 ? 7.356 5.416 -16.236 1.00 82.75 200 LEU A O 1
ATOM 1554 N N . ALA A 1 201 ? 5.968 4.460 -17.725 1.00 86.00 201 ALA A N 1
ATOM 1555 C CA . ALA A 1 201 ? 4.740 4.929 -17.106 1.00 86.00 201 ALA A CA 1
ATOM 1556 C C . ALA A 1 201 ? 3.837 3.738 -16.766 1.00 86.00 201 ALA A C 1
ATOM 1558 O O . ALA A 1 201 ? 3.418 2.988 -17.640 1.00 86.00 201 ALA A O 1
ATOM 1559 N N . GLY A 1 202 ? 3.542 3.553 -15.487 1.00 82.00 202 GLY A N 1
ATOM 1560 C CA . GLY A 1 202 ? 2.513 2.638 -15.009 1.00 82.00 202 GLY A CA 1
ATOM 1561 C C . GLY A 1 202 ? 1.147 3.265 -15.096 1.00 82.00 202 GLY A C 1
ATOM 1562 O O . GLY A 1 202 ? 0.957 4.397 -14.655 1.00 82.00 202 GLY A O 1
ATOM 1563 N N . ASP A 1 203 ? 0.192 2.518 -15.637 1.00 85.69 203 ASP A N 1
ATOM 1564 C CA . ASP A 1 203 ? -1.196 2.946 -15.625 1.00 85.69 203 ASP A CA 1
ATOM 1565 C C . ASP A 1 203 ? -1.714 3.033 -14.192 1.00 85.69 203 ASP A C 1
ATOM 1567 O O . ASP A 1 203 ? -1.224 2.363 -13.278 1.00 85.69 203 ASP A O 1
ATOM 1571 N N . SER A 1 204 ? -2.729 3.871 -13.988 1.00 91.44 204 SER A N 1
ATOM 1572 C CA . SER A 1 204 ? -3.458 3.830 -12.731 1.00 91.44 204 SER A CA 1
ATOM 1573 C C . SER A 1 204 ? -4.270 2.543 -12.637 1.00 91.44 204 SER A C 1
ATOM 1575 O O . SER A 1 204 ? -4.808 2.042 -13.627 1.00 91.44 204 SER A O 1
ATOM 1577 N N . PHE A 1 205 ? -4.396 2.012 -11.426 1.00 89.19 205 PHE A N 1
ATOM 1578 C CA . PHE A 1 205 ? -5.144 0.785 -11.190 1.00 89.19 205 PHE A CA 1
ATOM 1579 C C . PHE A 1 205 ? -5.869 0.812 -9.850 1.00 89.19 205 PHE A C 1
ATOM 1581 O O . PHE A 1 205 ? -5.522 1.542 -8.920 1.00 89.19 205 PHE A O 1
ATOM 1588 N N . THR A 1 206 ? -6.909 -0.008 -9.755 1.00 93.56 206 THR A N 1
ATOM 1589 C CA . THR A 1 206 ? -7.661 -0.222 -8.520 1.00 93.56 206 THR A CA 1
ATOM 1590 C C . THR A 1 206 ? -7.302 -1.563 -7.905 1.00 93.56 206 THR A C 1
ATOM 1592 O O . THR A 1 206 ? -7.154 -2.555 -8.614 1.00 93.56 206 THR A O 1
ATOM 1595 N N . THR A 1 207 ? -7.236 -1.613 -6.581 1.00 91.12 207 THR A N 1
ATOM 1596 C CA . THR A 1 207 ? -6.968 -2.830 -5.812 1.00 91.12 207 THR A CA 1
ATOM 1597 C C . THR A 1 207 ? -8.185 -3.197 -4.976 1.00 91.12 207 THR A C 1
ATOM 1599 O O . THR A 1 207 ? -8.860 -2.318 -4.447 1.00 91.12 207 THR A O 1
ATOM 1602 N N . ALA A 1 208 ? -8.436 -4.486 -4.785 1.00 94.00 208 ALA A N 1
ATOM 1603 C CA . ALA A 1 208 ? -9.386 -4.974 -3.794 1.00 94.00 208 ALA A CA 1
ATOM 1604 C C . ALA A 1 208 ? -8.696 -6.036 -2.939 1.00 94.00 208 ALA A C 1
ATOM 1606 O O . ALA A 1 208 ? -7.971 -6.877 -3.468 1.00 94.00 208 ALA A O 1
ATOM 1607 N N . GLY A 1 209 ? -8.898 -5.986 -1.628 1.00 92.0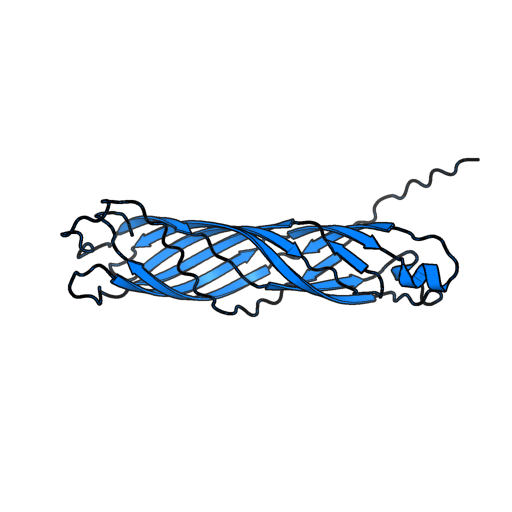6 209 GLY A N 1
ATOM 1608 C CA . GLY A 1 209 ? -8.226 -6.883 -0.697 1.00 92.06 209 GLY A CA 1
ATOM 1609 C C . GLY A 1 209 ? -9.042 -7.157 0.554 1.00 92.06 209 GLY A C 1
ATOM 1610 O O . GLY A 1 209 ? -9.961 -6.415 0.900 1.00 92.06 209 GLY A O 1
ATOM 1611 N N . ALA A 1 210 ? -8.679 -8.238 1.237 1.00 93.69 210 ALA A N 1
ATOM 1612 C CA . ALA A 1 210 ? -9.150 -8.552 2.574 1.00 93.69 210 ALA A CA 1
ATOM 1613 C C . ALA A 1 210 ? -7.952 -8.592 3.527 1.00 93.69 210 ALA A C 1
ATOM 1615 O O . ALA A 1 210 ? -6.879 -9.080 3.172 1.00 93.69 210 ALA A O 1
ATOM 1616 N N . LEU A 1 211 ? -8.145 -8.085 4.738 1.00 92.19 211 LEU A N 1
ATOM 1617 C CA . LEU A 1 211 ? -7.136 -7.990 5.785 1.00 92.19 211 LEU A CA 1
ATOM 1618 C C . LEU A 1 211 ? -7.687 -8.624 7.064 1.00 92.19 211 LEU A C 1
ATOM 1620 O O . LEU A 1 211 ? -8.862 -8.465 7.388 1.00 92.19 211 LEU A O 1
ATOM 1624 N N . ALA A 1 212 ? -6.830 -9.289 7.828 1.00 95.06 212 ALA A N 1
ATOM 1625 C CA . ALA A 1 212 ? -7.112 -9.682 9.201 1.00 95.06 212 ALA A CA 1
ATOM 1626 C C . ALA A 1 212 ? -5.954 -9.242 10.096 1.00 95.06 212 ALA A C 1
ATOM 1628 O O . ALA A 1 212 ? -4.800 -9.235 9.667 1.00 95.06 212 ALA A O 1
ATOM 1629 N N . GLY A 1 213 ? -6.251 -8.873 11.335 1.00 94.25 213 GLY A N 1
ATOM 1630 C CA . GLY A 1 213 ? -5.224 -8.439 12.270 1.00 94.25 213 GLY A CA 1
ATOM 1631 C C . GLY A 1 213 ? -5.731 -8.323 13.696 1.00 94.25 213 GLY A C 1
ATOM 1632 O O . GLY A 1 213 ? -6.833 -8.759 14.027 1.00 94.25 213 GLY A O 1
ATOM 1633 N N . MET A 1 214 ? -4.896 -7.750 14.557 1.00 95.50 214 MET A N 1
ATOM 1634 C CA . MET A 1 214 ? -5.219 -7.517 15.960 1.00 95.50 214 MET A CA 1
ATOM 1635 C C . MET A 1 214 ? -4.706 -6.144 16.386 1.00 95.50 214 MET A C 1
ATOM 1637 O O . MET A 1 214 ? -3.658 -5.698 15.920 1.00 95.50 214 MET A O 1
ATOM 1641 N N . SER A 1 215 ? -5.442 -5.486 17.274 1.00 93.44 215 SER A N 1
ATOM 1642 C CA . SER A 1 215 ? -5.035 -4.252 17.949 1.00 93.44 215 SER A CA 1
ATOM 1643 C C . SER A 1 215 ? -4.823 -4.546 19.428 1.00 93.44 215 SER A C 1
ATOM 1645 O O . SER A 1 215 ? -5.653 -5.223 20.040 1.00 93.44 215 SER A O 1
ATOM 1647 N N . TYR A 1 216 ? -3.736 -4.040 20.010 1.00 93.12 216 TYR A N 1
ATOM 1648 C CA . TYR A 1 216 ? -3.412 -4.254 21.418 1.00 93.12 216 TYR A CA 1
ATOM 1649 C C . TYR A 1 216 ? -3.360 -2.924 22.162 1.00 93.12 216 TYR A C 1
ATOM 1651 O O . TYR A 1 216 ? -2.508 -2.091 21.888 1.00 93.12 2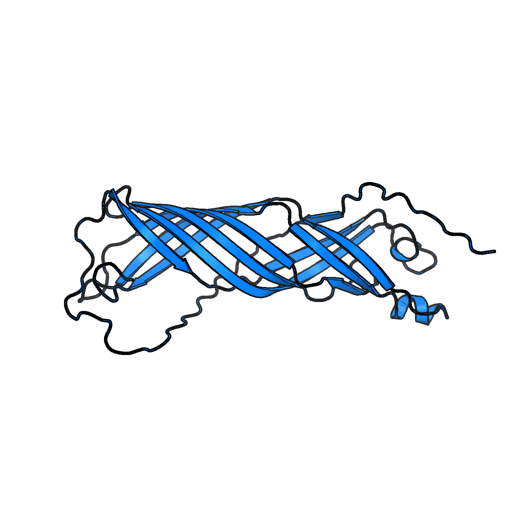16 TYR A O 1
ATOM 1659 N N . LEU A 1 217 ? -4.252 -2.730 23.129 1.00 92.88 217 LEU A N 1
ATOM 1660 C CA . LEU A 1 217 ? -4.306 -1.495 23.902 1.00 92.88 217 LEU A CA 1
ATOM 1661 C C . LEU A 1 217 ? -3.089 -1.369 24.830 1.00 92.88 217 LEU A C 1
ATOM 1663 O O . LEU A 1 217 ? -2.896 -2.168 25.754 1.00 92.88 217 LEU A O 1
ATOM 1667 N N . ILE A 1 218 ? -2.288 -0.331 24.600 1.00 89.06 218 ILE A N 1
ATOM 1668 C CA . ILE A 1 218 ? -1.129 0.007 25.429 1.00 89.06 218 ILE A CA 1
ATOM 1669 C C . ILE A 1 218 ? -1.598 0.845 26.622 1.00 89.06 218 ILE A C 1
ATOM 1671 O O . ILE A 1 218 ? -1.302 0.507 27.767 1.00 89.06 218 ILE A O 1
ATOM 1675 N N . ARG A 1 219 ? -2.363 1.906 26.350 1.00 87.81 219 ARG A N 1
ATOM 1676 C CA . ARG A 1 219 ? -2.990 2.805 27.331 1.00 87.81 219 ARG A CA 1
ATOM 1677 C C . ARG A 1 219 ? -4.260 3.404 26.737 1.00 87.81 219 ARG A C 1
ATOM 1679 O O . ARG A 1 219 ? -4.490 3.272 25.536 1.00 87.81 219 ARG A O 1
ATOM 1686 N N . ASP A 1 220 ? -5.030 4.121 27.541 1.00 84.94 220 ASP A N 1
ATOM 1687 C CA . ASP A 1 220 ? -6.220 4.818 27.059 1.00 84.94 220 ASP A CA 1
ATOM 1688 C C . ASP A 1 220 ? -5.887 5.720 25.858 1.00 84.94 220 ASP A C 1
ATOM 1690 O O . ASP A 1 220 ? -4.987 6.564 25.905 1.00 84.94 220 ASP A O 1
ATOM 1694 N N . GLY A 1 221 ? -6.583 5.480 24.745 1.00 83.62 221 GLY A N 1
ATOM 1695 C CA . GLY A 1 221 ? -6.391 6.201 23.485 1.00 83.62 221 GLY A CA 1
ATOM 1696 C C . GLY A 1 221 ? -5.164 5.800 22.652 1.00 83.62 221 GLY A C 1
ATOM 1697 O O . GLY A 1 221 ? -4.913 6.452 21.642 1.00 83.62 221 GLY A O 1
ATOM 1698 N N . LEU A 1 222 ? -4.401 4.763 23.026 1.00 88.62 222 LEU A N 1
ATOM 1699 C CA . LEU A 1 222 ? -3.242 4.287 22.256 1.00 88.62 222 LEU A CA 1
ATOM 1700 C C . LEU A 1 222 ? -3.187 2.755 22.171 1.00 88.62 222 LEU A C 1
ATOM 1702 O O . LEU A 1 222 ? -3.056 2.066 23.188 1.00 88.62 222 LEU A O 1
ATOM 1706 N N . SER A 1 223 ? -3.192 2.243 20.941 1.00 87.50 223 SER A N 1
ATOM 1707 C CA . SER A 1 223 ? -3.130 0.817 20.596 1.00 87.50 223 SER A CA 1
ATOM 1708 C C . SER A 1 223 ? -2.275 0.548 19.370 1.00 87.50 223 SER A C 1
ATOM 1710 O O . SER A 1 223 ? -2.277 1.450 18.502 1.00 87.50 223 SER A O 1
#

Nearest PDB structures (foldseek):
  4epa-assembly1_A  TM=2.445E-01  e=2.110E+00  Yersinia pestis
  5o65-assembly1_C  TM=2.584E-01  e=2.110E+00  Pseudomonas sp. UK4

Sequence (223 aa):
MHRSTRIVPARRQNEFSGSLLGCLLVILCVPACLSVSDPNAAWAEDSTGTHQIGMSTGWAMTRADVKLENGTGPLANPGLGGSPSGSSTTDLDPVFGLGLRYHYYLTNNWVIGGIFEHRIFDPESTRPLSADVDIHDFDTQHFILDLRYVMDPVDAKRRLRPYFALQLGYVPRVDAYGVVRYGDTFAAAGRPDVEEDIHLAGDSFTTAGALAGMSYLIRDGLS

Solvent-accessible surface area (backbone atoms only — not comparable to full-atom values): 12370 Å² total; per-residue (Å²): 136,86,81,83,80,83,78,76,84,72,88,78,85,45,59,29,57,75,58,84,73,80,73,90,72,89,78,89,80,80,80,90,74,82,93,65,61,47,93,79,38,51,66,69,94,69,42,53,76,40,77,48,78,48,76,48,69,65,77,64,74,41,47,33,43,45,48,50,64,76,47,76,63,70,52,25,30,61,94,63,74,18,40,48,54,28,61,31,60,27,50,32,44,65,77,45,41,46,32,45,36,40,38,36,22,80,34,70,37,39,33,41,33,44,33,45,31,44,36,30,30,42,40,46,69,26,50,32,48,83,32,45,36,43,44,4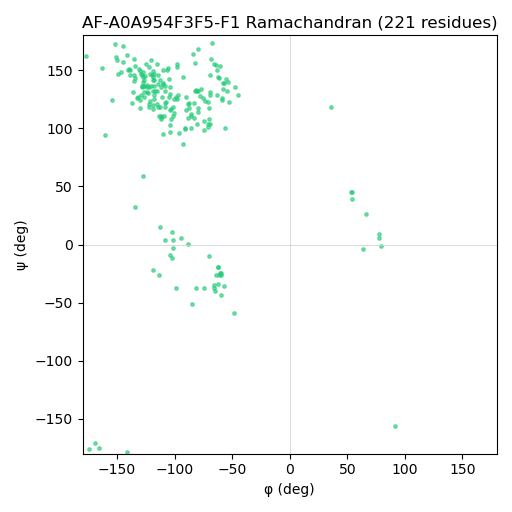7,72,31,62,49,55,38,45,29,43,39,41,31,46,45,48,73,54,77,43,98,67,32,30,38,26,42,36,41,32,44,36,46,31,40,32,63,65,32,67,38,48,32,39,37,40,36,49,74,59,26,51,77,68,76,41,77,72,50,75,46,84,44,77,44,34,28,57,59,48,76,45,78,50,77,49,73,53,72,45,52,53,39,27,84,97,42,96

Foldseek 3Di:
DDDPDDDDDDPDAFEKDWDDPWDDDDDDDDDDDDDLFDLQFADDPWCAFHKAKDKDWDFTWTKIKGKDAQDDDQQCDVVLQHNNIFIKMWIWGWPTKMKIWMWHHNTRFKIKTKIKMKTKTQIDWIQRTPWTKGWHIWMWIKIKIKIKGWAFQDDPSNFKIKMKIKIKMKIAKTKIKTKTWCPPSQVVVVHDIDMDIDIHIYHIDMDIDMDIDMGGDRHVSHD

Secondary structure (DSSP, 8-state):
---------------EEEE--------------SS---TT----S--TT-EEEEEE-----EEEEEEEES--SGGG-GGGT--SEEEEEEEEEEEEEEEEEEEEESSSSEEEEEEEEEEEEEEPPB-TTSSEEEE--EEEEEEEEEEEEEPPP-STTS-EEEEEEEEEEEEPPEEEEEEEE-HHHHHHTT----EEEEEEEEPPEEEEEEEEEEEE-SBTTB-

pLDDT: mean 77.3, std 22.15, range [22.34, 98.38]

Radius of gyration: 24.25 Å; Cα contacts (8 Å, |Δi|>4): 518; chains: 1; bounding box: 53×32×74 Å

Mean predicted aligned error: 11.58 Å